Protein 3SKX (pdb70)

B-factor: mean 32.03, std 12.46, range [13.75, 84.19]

Secondary structure (DSSP, 8-state):
-HHHHGGG--EEEEEIIIIIEEEEEEEEEEEESSS-HHHHHHHHHHHHTT--SHHHHHHHHHHHHTTPPPPPPEEEEEETTTEEEEEETTEEEEEE-HHHHHHTT----TTHHHHHTTT-EEEEEEETTEEEEEEEEEEEEPTTHHHHHHHHHHTT-EEEEE-SS-HHHHHHHHHHHT-SEEE-S--GGGHHHHHHHHHTTS-EEEEE-TTTTHHHHHHSSEEEE-S--SSS---SSSEE-SS--THHHHHHHHHHHT---

CATH classification: 3.40.50.1000 (+1 more: 3.40.1110.10)

Foldseek 3Di:
DQLLCLLQFAAEAEAPAVQQFVNAKAWDDKWFDPADRLRVLQALLLLLVPPPDRVNVRSVVVCVVVVRDHDHWAPWDADPPFFIWTDDPNWIKTKTFVSNCVVVVHDDDPVCVVLVLLVWGKIFMDTNRHTGIIITMDRGGDPQNLVLLVLCVVVNHQYEYEYLADPSNQVNSCVVNVHNYYYYNQDLVRLLVVQVVCVVPTQYEYEEALVSNVNNQQSHNAYEHECPADPDDSPRGRHYHVHRRSSVSSVSNVVSNVDDD

Radius of gyration: 21.78 Å; Cα contacts (8 Å, |Δi|>4): 569; chains: 1; bounding box: 50×35×62 Å

InterPro domains:
  IPR001757 P-type ATPase [PR00120] (554-570)
  IPR001757 P-type ATPase [PR00120] (581-597)
  IPR001757 P-type ATPase [PR00120] (612-637)
  IPR001757 P-type ATPase [TIGR01494] (163-663)
  IPR008250 P-type ATPase, A domain superfamily [SSF81653] (190-287)
  IPR018303 P-type ATPase, phosphorylation site [PS00154] (389-395)
  IPR023214 HAD superfamily [G3DSA:3.40.50.1000] (378-631)
  IPR023298 P-type ATPase, transmembrane domain superfamily [SSF81665] (125-656)
  IPR023299 P-type ATPase, cytoplasmic domain N [G3DSA:3.40.1110.10] (398-515)
  IPR027256 P-type ATPase, subfamily IB [TIGR01525] (126-688)
  IPR036412 HAD-like superfamily [SSF56784] (386-686)
  IPR044492 P-type ATPase, haloacid dehalogenase domain [SFLDF00027] (369-633)
  IPR059000 P-type ATPase, A domain [PF00122] (188-287)

Structure (mmCIF, N/CA/C/O backbone):
data_3SKX
#
_entry.id   3SKX
#
_cell.length_a   36.052
_cell.length_b   62.682
_cell.length_c   106.059
_cell.angle_alpha   90.00
_cell.angle_beta   90.00
_cell.angle_gamma   90.00
#
_symmetry.space_group_name_H-M   'P 2 21 21'
#
loop_
_entity.id
_entity.type
_entity.pdbx_description
1 polymer 'Copper-exporting P-type ATPase B'
2 non-polymer 'ACETATE ION'
3 water water
#
loop_
_atom_site.group_PDB
_atom_site.id
_atom_site.type_symbol
_atom_site.label_atom_id
_atom_site.label_alt_id
_atom_site.label_comp_id
_atom_site.label_asym_id
_atom_site.label_entity_id
_atom_site.label_seq_id
_atom_site.pdbx_PDB_ins_code
_atom_site.Cartn_x
_atom_site.Cartn_y
_atom_site.Cartn_z
_atom_site.occupancy
_atom_site.B_iso_or_equiv
_atom_site.auth_seq_id
_atom_site.auth_comp_id
_atom_site.auth_asym_id
_atom_site.auth_atom_id
_atom_site.pdbx_PDB_model_num
ATOM 1 N N . GLN A 1 5 ? 21.783 3.777 54.645 1.00 63.10 375 GLN A N 1
ATOM 2 C CA . GLN A 1 5 ? 22.530 4.367 53.501 1.00 60.65 375 GLN A CA 1
ATOM 3 C C . GLN A 1 5 ? 23.778 5.103 53.979 1.00 55.90 375 GLN A C 1
ATOM 4 O O . GLN A 1 5 ? 24.304 5.954 53.262 1.00 54.01 375 GLN A O 1
ATOM 10 N N . ALA A 1 6 ? 24.253 4.770 55.180 1.00 54.39 376 ALA A N 1
ATOM 11 C CA . ALA A 1 6 ? 25.327 5.529 55.832 1.00 49.82 376 ALA A CA 1
ATOM 12 C C . ALA A 1 6 ? 26.661 5.370 55.119 1.00 48.03 376 ALA A C 1
ATOM 13 O O . ALA A 1 6 ? 27.359 6.348 54.881 1.00 44.79 376 ALA A O 1
ATOM 15 N N . PHE A 1 7 ? 27.016 4.131 54.790 1.00 50.03 377 PHE A N 1
ATOM 16 C CA . PHE A 1 7 ? 28.235 3.868 54.038 1.00 49.48 377 PHE A CA 1
ATOM 17 C C . PHE A 1 7 ? 28.201 4.621 52.708 1.00 48.77 377 PHE A C 1
ATOM 18 O O . PHE A 1 7 ? 29.181 5.264 52.330 1.00 47.16 377 PHE A O 1
ATOM 26 N N . GLU A 1 8 ? 27.065 4.552 52.016 1.00 50.22 378 GLU A N 1
ATOM 27 C CA . GLU A 1 8 ? 26.888 5.261 50.753 1.00 50.17 378 GLU A CA 1
ATOM 28 C C . GLU A 1 8 ? 27.095 6.771 50.846 1.00 46.23 378 GLU A C 1
ATOM 29 O O . GLU A 1 8 ? 27.749 7.350 49.986 1.00 45.95 378 GLU A O 1
ATOM 35 N N A ARG A 1 9 ? 26.543 7.419 51.865 0.50 44.34 379 ARG A N 1
ATOM 36 N N B ARG A 1 9 ? 26.529 7.375 51.892 0.50 44.45 379 ARG A N 1
ATOM 37 C CA A ARG A 1 9 ? 26.690 8.876 51.966 0.50 41.54 379 ARG A CA 1
ATOM 38 C CA B ARG A 1 9 ? 26.628 8.817 52.153 0.50 41.60 379 ARG A CA 1
ATOM 39 C C A ARG A 1 9 ? 27.979 9.336 52.672 0.50 38.31 379 ARG A C 1
ATOM 40 C C B ARG A 1 9 ? 28.037 9.288 52.500 0.50 38.50 379 ARG A C 1
ATOM 41 O O A ARG A 1 9 ? 28.180 10.542 52.849 0.50 36.76 379 ARG A O 1
ATOM 42 O O B ARG A 1 9 ? 28.385 10.442 52.244 0.50 37.43 379 ARG A O 1
ATOM 51 N N . ALA A 1 10 ? 28.842 8.399 53.078 1.00 37.46 380 ALA A N 1
ATOM 52 C CA . ALA A 1 10 ? 30.172 8.760 53.597 1.00 34.56 380 ALA A CA 1
ATOM 53 C C . ALA A 1 10 ? 31.063 9.482 52.583 1.00 33.27 380 ALA A C 1
ATOM 54 O O . ALA A 1 10 ? 31.861 10.343 52.961 1.00 30.23 380 ALA A O 1
ATOM 56 N N . LYS A 1 11 ? 30.906 9.158 51.297 1.00 34.51 381 LYS A N 1
ATOM 57 C CA . LYS A 1 11 ? 31.664 9.831 50.239 1.00 35.19 381 LYS A CA 1
ATOM 58 C C . LYS A 1 11 ? 31.475 11.356 50.221 1.00 34.05 381 LYS A C 1
ATOM 59 O O . LYS A 1 11 ? 32.384 12.085 49.815 1.00 34.34 381 LYS A O 1
ATOM 65 N N . ASP A 1 12 ? 30.308 11.831 50.668 1.00 33.80 382 ASP A N 1
ATOM 66 C CA . ASP A 1 12 ? 29.962 13.250 50.591 1.00 33.53 382 ASP A CA 1
ATOM 67 C C . ASP A 1 12 ? 30.374 14.008 51.839 1.00 31.69 382 ASP A C 1
ATOM 68 O O . ASP A 1 12 ? 30.151 15.211 51.937 1.00 32.10 382 ASP A O 1
ATOM 73 N N . LEU A 1 13 ? 30.964 13.311 52.800 1.00 29.89 383 LEU A N 1
ATOM 74 C CA . LEU A 1 13 ? 31.471 13.977 53.993 1.00 27.99 383 LEU A CA 1
ATOM 75 C C . LEU A 1 13 ? 32.527 15.031 53.650 1.00 27.82 383 LEU A C 1
ATOM 76 O O . LEU A 1 13 ? 33.344 14.845 52.740 1.00 29.17 383 LEU A O 1
ATOM 81 N N . GLN A 1 14 ? 32.497 16.134 54.393 1.00 26.85 384 GLN A N 1
ATOM 82 C CA . GLN A 1 14 ? 33.471 17.214 54.251 1.00 27.33 384 GLN A CA 1
ATOM 83 C C . GLN A 1 14 ? 34.241 17.514 55.538 1.00 25.61 384 GLN A C 1
ATOM 84 O O . GLN A 1 14 ? 35.283 18.146 55.494 1.00 26.51 384 GLN A O 1
ATOM 90 N N . ALA A 1 15 ? 33.704 17.093 56.678 1.00 24.50 385 ALA A N 1
ATOM 91 C CA . ALA A 1 15 ? 34.306 17.355 57.986 1.00 22.94 385 ALA A CA 1
ATOM 92 C C . ALA A 1 15 ? 34.069 16.161 58.876 1.00 21.67 385 ALA A C 1
ATOM 93 O O . ALA A 1 15 ? 33.025 15.540 58.792 1.00 22.67 385 ALA A O 1
ATOM 95 N N . VAL A 1 16 ? 35.038 15.859 59.732 1.00 19.81 386 VAL A N 1
ATOM 96 C CA . VAL A 1 16 ? 34.913 14.767 60.697 1.00 19.75 386 VAL A CA 1
ATOM 97 C C . VAL A 1 16 ? 35.269 15.339 62.045 1.00 18.66 386 VAL A C 1
ATOM 98 O O . VAL A 1 16 ? 36.346 15.930 62.191 1.00 18.79 386 VAL A O 1
ATOM 102 N N . ILE A 1 17 ? 34.377 15.165 63.028 1.00 17.90 387 ILE A N 1
ATOM 103 C CA . ILE A 1 17 ? 34.617 15.589 64.397 1.00 18.07 387 ILE A CA 1
ATOM 104 C C . ILE A 1 17 ? 34.819 14.348 65.242 1.00 17.81 387 ILE A C 1
ATOM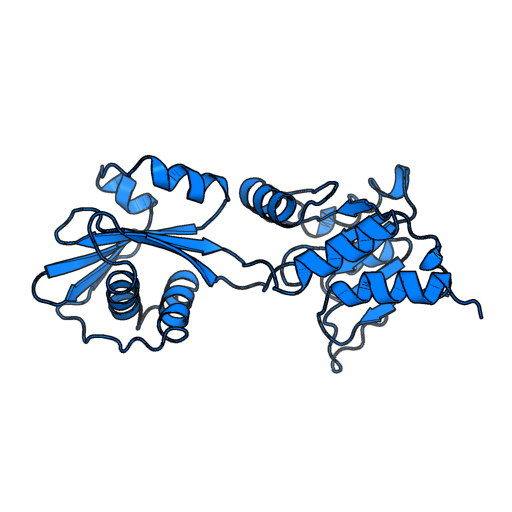 105 O O . ILE A 1 17 ? 33.962 13.470 65.249 1.00 18.50 387 ILE A O 1
ATOM 110 N N . PHE A 1 18 ? 35.970 14.259 65.908 1.00 16.79 388 PHE A N 1
ATOM 111 C CA . PHE A 1 18 ? 36.226 13.202 66.853 1.00 16.52 388 PHE A CA 1
ATOM 112 C C . PHE A 1 18 ? 35.977 13.651 68.269 1.00 16.33 388 PHE A C 1
ATOM 113 O O . PHE A 1 18 ? 36.430 14.713 68.694 1.00 17.44 388 PHE A O 1
ATOM 121 N N . ASP A 1 19 ? 35.298 12.837 69.050 1.00 17.60 389 ASP A N 1
ATOM 122 C CA A ASP A 1 19 ? 35.341 13.018 70.492 0.50 18.54 389 ASP A CA 1
ATOM 123 C CA B ASP A 1 19 ? 35.350 13.008 70.489 0.50 18.78 389 ASP A CA 1
ATOM 124 C C . ASP A 1 19 ? 36.758 12.603 70.900 1.00 18.86 389 ASP A C 1
ATOM 125 O O . ASP A 1 19 ? 37.288 11.605 70.422 1.00 21.92 389 ASP A O 1
ATOM 134 N N . LYS A 1 20 ? 37.401 13.389 71.736 1.00 17.60 390 LYS A N 1
ATOM 135 C CA . LYS A 1 20 ? 38.808 13.130 72.042 1.00 17.64 390 LYS A CA 1
ATOM 136 C C . LYS A 1 20 ? 39.057 11.854 72.840 1.00 18.09 390 LYS A C 1
ATOM 137 O O . LYS A 1 20 ? 39.765 10.961 72.381 1.00 18.25 390 LYS A O 1
ATOM 143 N N . THR A 1 21 ? 38.532 11.822 74.051 1.00 19.60 391 THR A N 1
ATOM 144 C CA . THR A 1 21 ? 38.999 10.874 75.057 1.00 21.10 391 THR A CA 1
ATOM 145 C C . THR A 1 21 ? 38.607 9.467 74.709 1.00 22.65 391 THR A C 1
ATOM 146 O O . THR A 1 21 ? 37.425 9.171 74.550 1.00 24.82 391 THR A O 1
ATOM 150 N N . GLY A 1 22 ? 39.613 8.605 74.562 1.00 23.29 392 GLY A N 1
ATOM 151 C CA . GLY A 1 22 ? 39.404 7.206 74.208 1.00 25.79 392 GLY A CA 1
ATOM 152 C C . GLY A 1 22 ? 39.379 6.930 72.726 1.00 25.75 392 GLY A C 1
ATOM 153 O O . GLY A 1 22 ? 39.618 5.799 72.307 1.00 28.75 392 GLY A O 1
ATOM 154 N N . THR A 1 23 ? 39.093 7.959 71.927 1.00 24.70 393 THR A N 1
ATOM 155 C CA . THR A 1 23 ? 39.029 7.836 70.496 1.00 24.81 393 THR A CA 1
ATOM 156 C C . THR A 1 23 ? 40.350 8.274 69.854 1.00 22.51 393 THR A C 1
ATOM 157 O O . THR A 1 23 ? 41.052 7.463 69.273 1.00 24.31 393 THR A O 1
ATOM 161 N N . LEU A 1 24 ? 40.729 9.539 70.026 1.00 19.46 394 LEU A N 1
ATOM 162 C CA . LEU A 1 24 ? 42.032 10.020 69.560 1.00 18.01 394 LEU A CA 1
ATOM 163 C C . LEU A 1 24 ? 43.099 9.786 70.610 1.00 18.03 394 LEU A C 1
ATOM 164 O O . LEU A 1 24 ? 44.274 9.726 70.295 1.00 18.99 394 LEU A O 1
ATOM 169 N N . THR A 1 25 ? 42.690 9.718 71.874 1.00 18.06 395 THR A N 1
ATOM 170 C CA . THR A 1 25 ? 43.631 9.430 72.958 1.00 18.94 395 THR A CA 1
ATOM 171 C C . THR A 1 25 ? 43.309 8.070 73.608 1.00 20.95 395 THR A C 1
ATOM 172 O O . THR A 1 25 ? 42.256 7.485 73.350 1.00 22.36 395 THR A O 1
ATOM 176 N N . GLU A 1 26 ? 44.219 7.589 74.456 1.00 22.06 396 GLU A N 1
ATOM 177 C CA . GLU A 1 26 ? 44.102 6.282 75.123 1.00 25.11 396 GLU A CA 1
ATOM 178 C C . GLU A 1 26 ? 42.945 6.200 76.138 1.00 25.42 396 GLU A C 1
ATOM 179 O O . GLU A 1 26 ? 42.427 5.106 76.412 1.00 28.53 396 GLU A O 1
ATOM 185 N N . GLY A 1 27 ? 42.547 7.349 76.684 1.00 23.94 397 GLY A N 1
ATOM 186 C CA . GLY A 1 27 ? 41.560 7.413 77.767 1.00 24.23 397 GLY A CA 1
ATOM 187 C C . GLY A 1 27 ? 42.088 6.986 79.132 1.00 24.99 397 GLY A C 1
ATOM 188 O O . GLY A 1 27 ? 41.331 6.505 79.983 1.00 28.20 397 GLY A O 1
ATOM 189 N N . ARG A 1 28 ? 43.391 7.138 79.342 1.00 23.04 398 ARG A N 1
ATOM 190 C CA . ARG A 1 28 ? 43.997 6.866 80.643 1.00 23.89 398 ARG A CA 1
ATOM 191 C C . ARG A 1 28 ? 45.279 7.665 80.685 1.00 21.54 398 ARG A C 1
ATOM 192 O O . ARG A 1 28 ? 45.831 8.028 79.623 1.00 19.86 398 ARG A O 1
ATOM 200 N N . PHE A 1 29 ? 45.751 7.920 81.892 1.00 22.43 399 PHE A N 1
ATOM 201 C CA . PHE A 1 29 ? 46.999 8.643 82.050 1.00 21.58 399 PHE A CA 1
ATOM 202 C C . PHE A 1 29 ? 48.192 7.775 81.668 1.00 20.50 399 PHE A C 1
ATOM 203 O O . PHE A 1 29 ? 48.243 6.569 81.959 1.00 22.27 399 PHE A O 1
ATOM 211 N N . GLY A 1 30 ? 49.168 8.428 81.052 1.00 18.59 400 GLY A N 1
ATOM 212 C CA . GLY A 1 30 ? 50.451 7.847 80.736 1.00 16.85 400 GLY A CA 1
ATOM 213 C C . GLY A 1 30 ? 51.559 8.882 80.849 1.00 16.05 400 GLY A C 1
ATOM 214 O O . GLY A 1 30 ? 51.345 10.066 80.623 1.00 16.83 400 GLY A O 1
ATOM 215 N N . VAL A 1 31 ? 52.765 8.431 81.192 1.00 15.20 401 VAL A N 1
ATOM 216 C CA . VAL A 1 31 ? 53.922 9.325 81.250 1.00 15.26 401 VAL A CA 1
ATOM 217 C C . VAL A 1 31 ? 54.324 9.791 79.859 1.00 14.72 401 VAL A C 1
ATOM 218 O O . VAL A 1 31 ? 54.447 8.980 78.937 1.00 16.88 401 VAL A O 1
ATOM 222 N N . THR A 1 32 ? 54.417 11.111 79.698 1.00 14.86 402 THR A N 1
ATOM 223 C CA . THR A 1 32 ? 54.901 11.721 78.468 1.00 15.11 402 THR A CA 1
ATOM 224 C C . THR A 1 32 ? 56.340 12.225 78.531 1.00 15.98 402 THR A C 1
ATOM 225 O O . THR A 1 32 ? 57.031 12.246 77.514 1.00 18.28 402 THR A O 1
ATOM 229 N N . ASP A 1 33 ? 56.771 12.683 79.699 1.00 15.98 403 ASP A N 1
ATOM 230 C CA . ASP A 1 33 ? 58.091 13.270 79.840 1.00 15.05 403 ASP A CA 1
ATOM 231 C C . ASP A 1 33 ? 58.660 12.954 81.211 1.00 14.80 403 ASP A C 1
ATOM 232 O O . ASP A 1 33 ? 57.936 12.959 82.193 1.00 15.12 403 ASP A O 1
ATOM 237 N N . ILE A 1 34 ? 59.982 12.768 81.250 1.00 15.63 404 ILE A N 1
ATOM 238 C CA . ILE A 1 34 ? 60.738 12.646 82.499 1.00 15.66 404 ILE A CA 1
ATOM 239 C C . ILE A 1 34 ? 61.878 13.632 82.363 1.00 16.29 404 ILE A C 1
ATOM 240 O O . ILE A 1 34 ? 62.630 13.585 81.383 1.00 17.63 404 ILE A O 1
ATOM 245 N N . VAL A 1 35 ? 61.986 14.557 83.310 1.00 16.06 405 VAL A N 1
ATOM 246 C CA . VAL A 1 35 ? 62.958 15.651 83.188 1.00 16.65 405 VAL A CA 1
ATOM 247 C C . VAL A 1 35 ? 63.759 15.688 84.468 1.00 16.98 405 VAL A C 1
ATOM 248 O O . VAL A 1 35 ? 63.229 15.933 85.541 1.00 17.58 405 VAL A O 1
ATOM 252 N N . GLY A 1 36 ? 65.039 15.380 84.363 1.00 19.18 406 GLY A N 1
ATOM 253 C CA . GLY A 1 36 ? 65.905 15.396 85.531 1.00 20.99 406 GLY A CA 1
ATOM 254 C C . GLY A 1 36 ? 66.624 16.714 85.621 1.00 23.30 406 GLY A C 1
ATOM 255 O O . GLY A 1 36 ? 67.036 17.293 84.600 1.00 24.56 406 GLY A O 1
ATOM 256 N N . PHE A 1 37 ? 66.791 17.195 86.845 1.00 25.51 407 PHE A N 1
ATOM 257 C CA . PHE A 1 37 ? 67.573 18.384 87.109 1.00 28.91 407 PHE A CA 1
ATOM 258 C C . PHE A 1 37 ? 68.805 17.937 87.865 1.00 31.66 407 PHE A C 1
ATOM 259 O O . PHE A 1 37 ? 68.750 17.657 89.062 1.00 33.01 407 PHE A O 1
ATOM 267 N N . ASN A 1 38 ? 69.915 17.854 87.141 1.00 34.58 408 ASN A N 1
ATOM 268 C CA . ASN A 1 38 ? 71.085 17.130 87.598 1.00 37.32 408 ASN A CA 1
ATOM 269 C C . ASN A 1 38 ? 70.670 15.896 88.380 1.00 36.32 408 ASN A C 1
ATOM 270 O O . ASN A 1 38 ? 70.875 15.783 89.584 1.00 38.25 408 ASN A O 1
ATOM 275 N N . HIS A 1 39 ? 70.027 14.992 87.651 1.00 34.58 409 HIS A N 1
ATOM 276 C CA . HIS A 1 39 ? 69.586 13.723 88.189 1.00 32.85 409 HIS A CA 1
ATOM 277 C C . HIS A 1 39 ? 69.158 12.885 86.990 1.00 31.10 409 HIS A C 1
ATOM 278 O O . HIS A 1 39 ? 68.457 13.386 86.144 1.00 29.26 409 HIS A O 1
ATOM 285 N N . SER A 1 40 ? 69.583 11.630 86.901 1.00 30.78 410 SER A N 1
ATOM 286 C CA . SER A 1 40 ? 69.275 10.833 85.708 1.00 29.53 410 SER A CA 1
ATOM 287 C C . SER A 1 40 ? 67.769 10.548 85.593 1.00 27.43 410 SER A C 1
ATOM 288 O O . SER A 1 40 ? 67.093 10.381 86.598 1.00 26.82 410 SER A O 1
ATOM 291 N N . GLU A 1 41 ? 67.264 10.496 84.372 1.00 26.05 411 GLU A N 1
ATOM 292 C CA . GLU A 1 41 ? 65.825 10.267 84.149 1.00 24.56 411 GLU A CA 1
ATOM 293 C C . GLU A 1 41 ? 65.414 8.859 84.533 1.00 23.73 411 GLU A C 1
ATOM 294 O O . GLU A 1 41 ? 64.352 8.643 85.142 1.00 22.37 411 GLU A O 1
ATOM 300 N N . ASP A 1 42 ? 66.246 7.885 84.185 1.00 24.10 412 ASP A N 1
ATOM 301 C CA . ASP A 1 42 ? 65.938 6.515 84.573 1.00 23.84 412 ASP A CA 1
ATOM 302 C C . ASP A 1 42 ? 65.908 6.367 86.098 1.00 23.37 412 ASP A C 1
ATOM 303 O O . ASP A 1 42 ? 65.033 5.698 86.626 1.00 23.03 412 ASP A O 1
ATOM 308 N N A GLU A 1 43 ? 66.851 6.997 86.798 0.50 23.84 413 GLU A N 1
ATOM 309 N N B GLU A 1 43 ? 66.854 7.001 86.790 0.50 24.22 413 GLU A N 1
ATOM 310 C CA A GLU A 1 43 ? 66.860 6.968 88.258 0.50 23.96 413 GLU A CA 1
ATOM 311 C CA B GLU A 1 43 ? 66.879 6.983 88.248 0.50 24.69 413 GLU A CA 1
ATOM 312 C C A GLU A 1 43 ? 65.624 7.654 88.824 0.50 22.65 413 GLU A C 1
ATOM 313 C C B GLU A 1 43 ? 65.635 7.655 88.820 0.50 23.06 413 GLU A C 1
ATOM 314 O O A GLU A 1 43 ? 64.988 7.140 89.743 0.50 21.78 413 GLU A O 1
ATOM 315 O O B GLU A 1 43 ? 65.003 7.132 89.737 0.50 22.22 413 GLU A O 1
ATOM 326 N N . LEU A 1 44 ? 65.289 8.812 88.263 1.00 21.98 414 LEU A N 1
ATOM 327 C CA . LEU A 1 44 ? 64.102 9.549 88.680 1.00 21.10 414 LEU A CA 1
ATOM 328 C C . LEU A 1 44 ? 62.856 8.669 88.582 1.00 19.65 414 LEU A C 1
ATOM 329 O O . LEU A 1 44 ? 62.071 8.593 89.520 1.00 19.61 414 LEU A O 1
ATOM 334 N N . LEU A 1 45 ? 62.674 7.998 87.443 1.00 18.86 415 LEU A N 1
ATOM 335 C CA . LEU A 1 45 ? 61.481 7.159 87.286 1.00 18.26 415 LEU A CA 1
ATOM 336 C C . LEU A 1 45 ? 61.469 6.011 88.280 1.00 18.78 415 LEU A C 1
ATOM 337 O O . LEU A 1 45 ? 60.442 5.704 88.876 1.00 19.96 415 LEU A O 1
ATOM 342 N N . GLN A 1 46 ? 62.607 5.355 88.421 1.00 19.88 416 GLN A N 1
ATOM 343 C CA . GLN A 1 46 ? 62.722 4.221 89.316 1.00 21.00 416 GLN A CA 1
ATOM 344 C C . GLN A 1 46 ? 62.401 4.593 90.771 1.00 21.53 416 GLN A C 1
ATOM 345 O O . GLN A 1 46 ? 61.700 3.865 91.482 1.00 21.78 416 GLN A O 1
ATOM 351 N N . ILE A 1 47 ? 62.901 5.741 91.201 1.00 21.38 417 ILE A N 1
ATOM 352 C CA . ILE A 1 47 ? 62.676 6.199 92.574 1.00 21.54 417 ILE A CA 1
ATOM 353 C C . ILE A 1 47 ? 61.213 6.578 92.728 1.00 20.62 417 ILE A C 1
ATOM 354 O O . ILE A 1 47 ? 60.559 6.195 93.688 1.00 21.00 417 ILE A O 1
ATOM 359 N N . ALA A 1 48 ? 60.689 7.342 91.774 1.00 19.20 418 ALA A N 1
ATOM 360 C CA . ALA A 1 48 ? 59.307 7.782 91.875 1.00 19.29 418 ALA A CA 1
ATOM 361 C C . ALA A 1 48 ? 58.364 6.604 91.897 1.00 19.58 418 ALA A C 1
ATOM 362 O O . ALA A 1 48 ? 57.425 6.588 92.684 1.00 20.82 418 ALA A O 1
ATOM 364 N N . ALA A 1 49 ? 58.595 5.623 91.023 1.00 19.30 419 ALA A N 1
ATOM 365 C CA . ALA A 1 49 ? 57.728 4.442 90.973 1.00 20.17 419 ALA A CA 1
ATOM 366 C C . ALA A 1 49 ? 57.851 3.628 92.266 1.00 21.96 419 ALA A C 1
ATOM 367 O O . ALA A 1 49 ? 56.857 3.101 92.765 1.00 22.64 419 ALA A O 1
ATOM 369 N N . SER A 1 50 ? 59.066 3.565 92.813 1.00 22.83 420 SER A N 1
ATOM 370 C CA . SER A 1 50 ? 59.290 2.888 94.101 1.00 24.14 420 SER A CA 1
ATOM 371 C C . SER A 1 50 ? 58.438 3.515 95.190 1.00 25.13 420 SER A C 1
ATOM 372 O O . SER A 1 50 ? 57.782 2.826 95.961 1.00 26.20 420 SER A O 1
ATOM 375 N N . LEU A 1 51 ? 58.451 4.839 95.259 1.00 23.79 421 LEU A N 1
ATOM 376 C CA . LEU A 1 51 ? 57.641 5.552 96.225 1.00 25.88 421 LEU A CA 1
ATOM 377 C C . LEU A 1 51 ? 56.139 5.472 95.986 1.00 26.57 421 LEU A C 1
ATOM 378 O O . LEU A 1 51 ? 55.372 5.486 96.948 1.00 28.27 421 LEU A O 1
ATOM 383 N N . GLU A 1 52 ? 55.728 5.406 94.715 1.00 25.03 422 GLU A N 1
ATOM 384 C CA . GLU A 1 52 ? 54.296 5.362 94.354 1.00 26.18 422 GLU A CA 1
ATOM 385 C C . GLU A 1 52 ? 53.705 3.958 94.215 1.00 27.41 422 GLU A C 1
ATOM 386 O O . GLU A 1 52 ? 52.526 3.814 93.883 1.00 27.40 422 GLU A O 1
ATOM 392 N N . ALA A 1 53 ? 54.513 2.947 94.496 1.00 28.91 423 ALA A N 1
ATOM 393 C CA . ALA A 1 53 ? 54.106 1.549 94.340 1.00 31.24 423 ALA A CA 1
ATOM 394 C C . ALA A 1 53 ? 52.790 1.186 95.047 1.00 33.87 423 ALA A C 1
ATOM 395 O O . ALA A 1 53 ? 52.013 0.402 94.512 1.00 35.62 423 ALA A O 1
ATOM 397 N N . ARG A 1 54 ? 52.526 1.762 96.217 1.00 35.26 424 ARG A N 1
ATOM 398 C CA . ARG A 1 54 ? 51.350 1.360 97.001 1.00 37.82 424 ARG A CA 1
ATOM 399 C C . ARG A 1 54 ? 50.147 2.297 96.841 1.00 37.91 424 ARG A C 1
ATOM 400 O O . ARG A 1 54 ? 49.103 2.086 97.467 1.00 40.09 424 ARG A O 1
ATOM 408 N N . SER A 1 55 ? 50.298 3.332 96.014 1.00 35.73 425 SER A N 1
ATOM 409 C CA . SER A 1 55 ? 49.223 4.294 95.824 1.00 35.81 425 SER A CA 1
ATOM 410 C C . SER A 1 55 ? 48.154 3.734 94.900 1.00 36.54 425 SER A C 1
ATOM 411 O O . SER A 1 55 ? 48.446 2.903 94.038 1.00 36.03 425 SER A O 1
ATOM 414 N N . GLU A 1 56 ? 46.932 4.224 95.092 1.00 37.94 426 GLU A N 1
ATOM 415 C CA A GLU A 1 56 ? 45.795 3.874 94.244 0.50 38.77 426 GLU A CA 1
ATOM 416 C CA B GLU A 1 56 ? 45.802 3.875 94.242 0.50 38.85 426 GLU A CA 1
ATOM 417 C C . GLU A 1 56 ? 45.429 5.030 93.303 1.00 37.33 426 GLU A C 1
ATOM 418 O O . GLU A 1 56 ? 44.516 4.909 92.481 1.00 37.88 426 GLU A O 1
ATOM 429 N N . HIS A 1 57 ? 46.132 6.156 93.423 1.00 34.68 427 HIS A N 1
ATOM 430 C CA . HIS A 1 57 ? 45.824 7.319 92.602 1.00 33.39 427 HIS A CA 1
ATOM 431 C C . HIS A 1 57 ? 46.204 6.992 91.162 1.00 30.28 427 HIS A C 1
ATOM 432 O O . HIS A 1 57 ? 47.256 6.385 90.933 1.00 28.13 427 HIS A O 1
ATOM 439 N N . PRO A 1 58 ? 45.348 7.363 90.189 1.00 29.95 428 PRO A N 1
ATOM 440 C CA . PRO A 1 58 ? 45.640 7.083 88.776 1.00 27.98 428 PRO A CA 1
ATOM 441 C C . PRO A 1 58 ? 46.964 7.642 88.268 1.00 25.27 428 PRO A C 1
ATOM 442 O O . PRO A 1 58 ? 47.583 7.041 87.394 1.00 23.46 428 PRO A O 1
ATOM 446 N N . ILE A 1 59 ? 47.389 8.798 88.773 1.00 24.76 429 ILE A N 1
ATOM 447 C CA . ILE A 1 59 ? 48.670 9.378 88.338 1.00 22.56 429 ILE A CA 1
ATOM 448 C C . ILE A 1 59 ? 49.815 8.530 88.896 1.00 21.55 429 ILE A C 1
ATOM 449 O O . ILE A 1 59 ? 50.732 8.155 88.178 1.00 20.81 429 ILE A O 1
ATOM 454 N N . ALA A 1 60 ? 49.754 8.177 90.172 1.00 22.82 430 ALA A N 1
ATOM 455 C CA . ALA A 1 60 ? 50.769 7.287 90.728 1.00 21.99 430 ALA A CA 1
ATOM 456 C C . ALA A 1 60 ? 50.838 5.952 89.962 1.00 22.14 430 ALA A C 1
ATOM 457 O O . ALA A 1 60 ? 51.933 5.459 89.660 1.00 22.14 430 ALA A O 1
ATOM 459 N N . ALA A 1 61 ? 49.675 5.387 89.635 1.00 22.90 431 ALA A N 1
ATOM 460 C CA . ALA A 1 61 ? 49.609 4.127 88.900 1.00 22.96 431 ALA A CA 1
ATOM 461 C C . ALA A 1 61 ? 50.254 4.235 87.539 1.00 21.40 431 ALA A C 1
ATOM 462 O O . ALA A 1 61 ? 50.890 3.291 87.074 1.00 22.02 431 ALA A O 1
ATOM 464 N N . ALA A 1 62 ? 50.112 5.391 86.890 1.00 20.34 432 ALA A N 1
ATOM 465 C CA . ALA A 1 62 ? 50.702 5.559 85.578 1.00 18.54 432 ALA A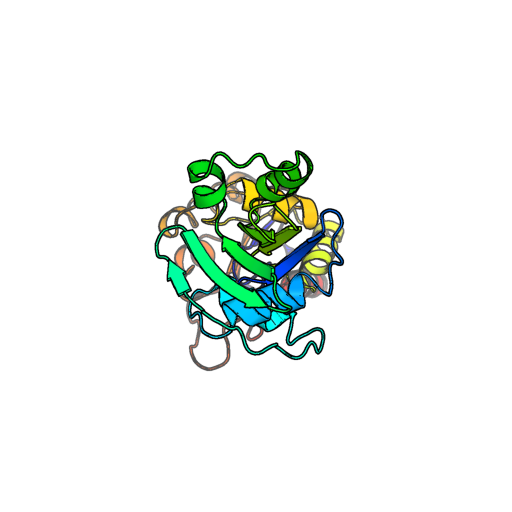 CA 1
ATOM 466 C C . ALA A 1 62 ? 52.230 5.639 85.674 1.00 17.42 432 ALA A C 1
ATOM 467 O O . ALA A 1 62 ? 52.934 5.231 84.761 1.00 17.46 432 ALA A O 1
ATOM 469 N N . ILE A 1 63 ? 52.728 6.234 86.752 1.00 17.34 433 ILE A N 1
ATOM 470 C CA . ILE A 1 63 ? 54.164 6.291 86.979 1.00 17.33 433 ILE A CA 1
ATOM 471 C C . ILE A 1 63 ? 54.723 4.884 87.172 1.00 18.73 433 ILE A C 1
ATOM 472 O O . ILE A 1 63 ? 55.707 4.518 86.549 1.00 18.44 433 ILE A O 1
ATOM 477 N N . VAL A 1 64 ? 54.064 4.111 88.013 1.00 19.84 434 VAL A N 1
ATOM 478 C CA . VAL A 1 64 ? 54.428 2.713 88.249 1.00 21.60 434 VAL A CA 1
ATOM 479 C C . VAL A 1 64 ? 54.400 1.940 86.931 1.00 21.63 434 VAL A C 1
ATOM 480 O O . VAL A 1 64 ? 55.315 1.171 86.640 1.00 22.67 434 VAL A O 1
ATOM 484 N N . GLU A 1 65 ? 53.369 2.176 86.109 1.00 21.56 435 GLU A N 1
ATOM 485 C CA . GLU A 1 65 ? 53.253 1.494 84.837 1.00 22.05 435 GLU A CA 1
ATOM 486 C C . GLU A 1 65 ? 54.423 1.814 83.894 1.00 20.53 435 GLU A C 1
ATOM 487 O O . GLU A 1 65 ? 54.877 0.952 83.158 1.00 20.44 435 GLU A O 1
ATOM 493 N N . GLU A 1 66 ? 54.914 3.048 83.912 1.00 18.16 436 GLU A N 1
ATOM 494 C CA . GLU A 1 66 ? 56.023 3.413 83.054 1.00 18.09 436 GLU A CA 1
ATOM 495 C C . GLU A 1 66 ? 57.303 2.713 83.506 1.00 17.94 436 GLU A C 1
ATOM 496 O O . GLU A 1 66 ? 58.109 2.297 82.690 1.00 18.84 436 GLU A O 1
ATOM 502 N N . ALA A 1 67 ? 57.494 2.578 84.813 1.00 18.49 437 ALA A N 1
ATOM 503 C CA . ALA A 1 67 ? 58.614 1.800 85.277 1.00 19.24 437 ALA A CA 1
ATOM 504 C C . ALA A 1 67 ? 58.499 0.353 84.841 1.00 20.30 437 ALA A C 1
ATOM 505 O O . ALA A 1 67 ? 59.512 -0.245 84.495 1.00 21.54 437 ALA A O 1
ATOM 507 N N . GLU A 1 68 ? 57.289 -0.214 84.830 1.00 20.36 438 GLU A N 1
ATOM 508 C CA A GLU A 1 68 ? 57.068 -1.593 84.337 0.50 21.73 438 GLU A CA 1
ATOM 509 C CA B GLU A 1 68 ? 57.124 -1.590 84.357 0.50 22.02 438 GLU A CA 1
ATOM 510 C C . GLU A 1 68 ? 57.433 -1.689 82.860 1.00 21.42 438 GLU A C 1
ATOM 511 O O . GLU A 1 68 ? 58.084 -2.657 82.403 1.00 23.15 438 GLU A O 1
ATOM 522 N N . LYS A 1 69 ? 57.007 -0.689 82.106 1.00 20.64 439 LYS A N 1
ATOM 523 C CA . LYS A 1 69 ? 57.263 -0.646 80.664 1.00 21.05 439 LYS A CA 1
ATOM 524 C C . LYS A 1 69 ? 58.759 -0.638 80.353 1.00 20.69 439 LYS A C 1
ATOM 525 O O . LYS A 1 69 ? 59.221 -1.265 79.391 1.00 21.91 439 LYS A O 1
ATOM 531 N N . ARG A 1 70 ? 59.520 0.053 81.193 1.00 19.69 440 ARG A N 1
ATOM 532 C CA . ARG A 1 70 ? 60.957 0.147 80.990 1.00 20.52 440 ARG A CA 1
ATOM 533 C C . ARG A 1 70 ? 61.738 -0.943 81.687 1.00 21.28 440 ARG A C 1
ATOM 534 O O . ARG A 1 70 ? 62.958 -1.003 81.559 1.00 22.86 440 ARG A O 1
ATOM 542 N N . GLY A 1 71 ? 61.054 -1.835 82.409 1.00 20.99 441 GLY A N 1
ATOM 543 C CA . GLY A 1 71 ? 61.724 -2.977 83.021 1.00 21.72 441 GLY A CA 1
ATOM 544 C C . GLY A 1 71 ? 62.586 -2.609 84.220 1.00 21.89 441 GLY A C 1
ATOM 545 O O . GLY A 1 71 ? 63.613 -3.243 84.423 1.00 23.51 441 GLY A O 1
ATOM 546 N N . PHE A 1 72 ? 62.175 -1.579 84.958 1.00 21.33 442 PHE A N 1
ATOM 547 C CA . PHE A 1 72 ? 62.864 -1.122 86.179 1.00 22.35 442 PHE A CA 1
ATOM 548 C C . PHE A 1 72 ? 62.278 -1.744 87.441 1.00 24.66 442 PHE A C 1
ATOM 549 O O . PHE A 1 72 ? 61.114 -1.497 87.771 1.00 25.59 442 PHE A O 1
ATOM 557 N N . GLY A 1 73 ? 63.114 -2.489 88.159 1.00 26.90 443 GLY A N 1
ATOM 558 C CA . GLY A 1 73 ? 62.750 -3.062 89.443 1.00 28.44 443 GLY A CA 1
ATOM 559 C C . GLY A 1 73 ? 62.546 -1.957 90.454 1.00 28.90 443 GLY A C 1
ATOM 560 O O . GLY A 1 73 ? 63.188 -0.903 90.374 1.00 28.24 443 GLY A O 1
ATOM 561 N N . LEU A 1 74 ? 61.631 -2.177 91.390 1.00 29.49 444 LEU A N 1
ATOM 562 C CA . LEU A 1 74 ? 61.392 -1.184 92.437 1.00 29.26 444 LEU A CA 1
ATOM 563 C C . LEU A 1 74 ? 62.283 -1.421 93.667 1.00 31.05 444 LEU A C 1
ATOM 564 O O . LEU A 1 74 ? 62.752 -2.543 93.924 1.00 32.75 444 LEU A O 1
ATOM 569 N N . THR A 1 75 ? 62.541 -0.343 94.409 1.00 30.36 445 THR A N 1
ATOM 570 C CA . THR A 1 75 ? 63.300 -0.424 95.662 1.00 32.87 445 THR A CA 1
ATOM 571 C C . THR A 1 75 ? 62.370 -0.383 96.862 1.00 34.00 445 THR A C 1
ATOM 572 O O . THR A 1 75 ? 61.394 0.356 96.871 1.00 33.48 445 THR A O 1
ATOM 576 N N . GLU A 1 76 ? 62.685 -1.190 97.878 1.00 37.02 446 GLU A N 1
ATOM 577 C CA . GLU A 1 76 ? 61.990 -1.121 99.151 1.00 38.86 446 GLU A CA 1
ATOM 578 C C . GLU A 1 76 ? 62.212 0.285 99.739 1.00 38.24 446 GLU A C 1
ATOM 579 O O . GLU A 1 76 ? 63.344 0.761 99.794 1.00 39.45 446 GLU A O 1
ATOM 585 N N . VAL A 1 77 ? 61.135 0.957 100.128 1.00 37.07 447 VAL A N 1
ATOM 586 C CA . VAL A 1 77 ? 61.207 2.321 100.656 1.00 36.49 447 VAL A CA 1
ATOM 587 C C . VAL A 1 77 ? 61.232 2.237 102.167 1.00 39.22 447 VAL A C 1
ATOM 588 O O . VAL A 1 77 ? 60.463 1.479 102.734 1.00 40.01 447 VAL A O 1
ATOM 592 N N . GLU A 1 78 ? 62.118 3.005 102.807 1.00 40.22 448 GLU A N 1
ATOM 593 C CA . GLU A 1 78 ? 62.186 3.069 104.263 1.00 43.29 448 GLU A CA 1
ATOM 594 C C . GLU A 1 78 ? 61.468 4.325 104.767 1.00 42.09 448 GLU A C 1
ATOM 595 O O . GLU A 1 78 ? 61.449 5.352 104.089 1.00 39.59 448 GLU A O 1
ATOM 601 N N . GLU A 1 79 ? 60.881 4.224 105.958 1.00 43.51 449 GLU A N 1
ATOM 602 C CA . GLU A 1 79 ? 60.103 5.308 106.557 1.00 43.53 449 GLU A CA 1
ATOM 603 C C . GLU A 1 79 ? 59.089 5.939 105.594 1.00 41.88 449 GLU A C 1
ATOM 604 O O . GLU A 1 79 ? 58.995 7.160 105.470 1.00 40.13 449 GLU A O 1
ATOM 610 N N . PHE A 1 80 ? 58.311 5.087 104.926 1.00 40.93 450 PHE A N 1
ATOM 611 C CA . PHE A 1 80 ? 57.305 5.579 103.998 1.00 39.23 450 PHE A CA 1
ATOM 612 C C . PHE A 1 80 ? 56.218 6.363 104.738 1.00 41.20 450 PHE A C 1
ATOM 613 O O . PHE A 1 80 ? 55.782 5.957 105.834 1.00 41.74 450 PHE A O 1
ATOM 621 N N . ARG A 1 81 ? 55.792 7.478 104.150 1.00 40.94 451 ARG A N 1
ATOM 622 C CA . ARG A 1 81 ? 54.627 8.229 104.619 1.00 43.85 451 ARG A CA 1
ATOM 623 C C . ARG A 1 81 ? 53.818 8.796 103.452 1.00 42.41 451 ARG A C 1
ATOM 624 O O . ARG A 1 81 ? 54.393 9.373 102.522 1.00 39.88 451 ARG A O 1
ATOM 632 N N . ALA A 1 82 ? 52.495 8.631 103.513 1.00 44.38 452 ALA A N 1
ATOM 633 C CA . ALA A 1 82 ? 51.576 9.299 102.586 1.00 44.06 452 ALA A CA 1
ATOM 634 C C . ALA A 1 82 ? 50.979 10.510 103.299 1.00 46.73 452 ALA A C 1
ATOM 635 O O . ALA A 1 82 ? 50.466 10.395 104.431 1.00 49.26 452 ALA A O 1
ATOM 637 N N . ILE A 1 83 ? 51.074 11.668 102.649 1.00 46.29 453 ILE A N 1
ATOM 638 C CA . ILE A 1 83 ? 50.620 12.928 103.219 1.00 49.21 453 ILE A CA 1
ATOM 639 C C . ILE A 1 83 ? 49.524 13.507 102.330 1.00 49.17 453 ILE A C 1
ATOM 640 O O . ILE A 1 83 ? 49.825 14.114 101.309 1.00 46.66 453 ILE A O 1
ATOM 645 N N . PRO A 1 84 ? 48.244 13.309 102.700 1.00 51.63 454 PRO A N 1
ATOM 646 C CA . PRO A 1 84 ? 47.160 13.936 101.940 1.00 52.25 454 PRO A CA 1
ATOM 647 C C . PRO A 1 84 ? 47.386 15.438 101.751 1.00 52.30 454 PRO A C 1
ATOM 648 O O . PRO A 1 84 ? 47.848 16.114 102.671 1.00 54.06 454 PRO A O 1
ATOM 652 N N . GLY A 1 85 ? 47.093 15.943 100.555 1.00 51.25 455 GLY A N 1
ATOM 653 C CA . GLY A 1 85 ? 47.314 17.356 100.234 1.00 51.24 455 GLY A CA 1
ATOM 654 C C . GLY A 1 85 ? 48.740 17.682 99.806 1.00 48.63 455 GLY A C 1
ATOM 655 O O . GLY A 1 85 ? 49.049 18.836 99.502 1.00 48.94 455 GLY A O 1
ATOM 656 N N . LYS A 1 86 ? 49.613 16.676 99.790 1.00 46.81 456 LYS A N 1
ATOM 657 C CA . LYS A 1 86 ? 51.007 16.866 99.373 1.00 44.24 456 LYS A CA 1
ATOM 658 C C . LYS A 1 86 ? 51.462 15.773 98.406 1.00 40.83 456 LYS A C 1
ATOM 659 O O . LYS A 1 86 ? 51.692 16.024 97.222 1.00 40.16 456 LYS A O 1
ATOM 660 N N . GLY A 1 87 ? 51.590 14.556 98.925 1.00 39.99 457 GLY A N 1
ATOM 661 C CA . GLY A 1 87 ? 52.045 13.422 98.140 1.00 36.72 457 GLY A CA 1
ATOM 662 C C . GLY A 1 87 ? 52.590 12.321 99.023 1.00 36.34 457 GLY A C 1
ATOM 663 O O . GLY A 1 87 ? 51.987 11.989 100.039 1.00 37.56 457 GLY A O 1
ATOM 664 N N . VAL A 1 88 ? 53.727 11.748 98.633 1.00 33.12 458 VAL A N 1
ATOM 665 C CA . VAL A 1 88 ? 54.341 10.660 99.389 1.00 33.58 458 VAL A CA 1
ATOM 666 C C . VAL A 1 88 ? 55.820 10.910 99.606 1.00 32.64 458 VAL A C 1
ATOM 667 O O . VAL A 1 88 ? 56.454 11.701 98.897 1.00 29.57 458 VAL A O 1
ATOM 671 N N . GLU A 1 89 ? 56.365 10.193 100.580 1.00 33.73 459 GLU A N 1
ATOM 672 C CA . GLU A 1 89 ? 57.720 10.426 101.036 1.00 34.39 459 GLU A CA 1
ATOM 673 C C . GLU A 1 89 ? 58.331 9.127 101.528 1.00 34.86 459 GLU A C 1
ATOM 674 O O . GLU A 1 89 ? 57.637 8.278 102.076 1.00 35.79 459 GLU A O 1
ATOM 680 N N . GLY A 1 90 ? 59.630 8.976 101.303 1.00 33.86 460 GLY A N 1
ATOM 681 C CA . GLY A 1 90 ? 60.332 7.778 101.712 1.00 35.88 460 GLY A CA 1
ATOM 682 C C . GLY A 1 90 ? 61.823 7.982 101.673 1.00 36.26 460 GLY A C 1
ATOM 683 O O . GLY A 1 90 ? 62.310 8.905 101.023 1.00 35.32 460 GLY A O 1
ATOM 684 N N . ILE A 1 91 ? 62.546 7.124 102.384 1.00 37.83 461 ILE A N 1
ATOM 685 C CA . ILE A 1 91 ? 63.994 7.066 102.282 1.00 38.56 461 ILE A CA 1
ATOM 686 C C . ILE A 1 91 ? 64.377 5.992 101.278 1.00 39.09 461 ILE A C 1
ATOM 687 O O . ILE A 1 91 ? 63.958 4.841 101.405 1.00 39.52 461 ILE A O 1
ATOM 692 N N . VAL A 1 92 ? 65.136 6.394 100.257 1.00 39.75 462 VAL A N 1
ATOM 693 C CA . VAL A 1 92 ? 65.765 5.473 99.307 1.00 40.61 462 VAL A CA 1
ATOM 694 C C . VAL A 1 92 ? 67.239 5.885 99.173 1.00 42.07 462 VAL A C 1
ATOM 695 O O . VAL A 1 92 ? 67.538 7.068 98.982 1.00 41.89 462 VAL A O 1
ATOM 699 N N . ASN A 1 93 ? 68.158 4.930 99.319 1.00 44.58 463 ASN A N 1
ATOM 700 C CA . ASN A 1 93 ? 69.602 5.210 99.205 1.00 46.17 463 ASN A CA 1
ATOM 701 C C . ASN A 1 93 ? 70.128 6.232 100.234 1.00 46.86 463 ASN A C 1
ATOM 702 O O . ASN A 1 93 ? 71.079 6.971 99.969 1.00 48.46 463 ASN A O 1
ATOM 707 N N . GLY A 1 94 ? 69.526 6.266 101.421 1.00 46.57 464 GLY A N 1
ATOM 708 C CA . GLY A 1 94 ? 69.958 7.191 102.467 1.00 46.80 464 GLY A CA 1
ATOM 709 C C . GLY A 1 94 ? 69.654 8.655 102.188 1.00 44.30 464 GLY A C 1
ATOM 710 O O . GLY A 1 94 ? 70.220 9.542 102.837 1.00 45.62 464 GLY A O 1
ATOM 711 N N . ARG A 1 95 ? 68.766 8.903 101.224 1.00 40.43 465 ARG A N 1
ATOM 712 C CA . ARG A 1 95 ? 68.277 10.240 100.925 1.00 37.92 465 ARG A CA 1
ATOM 713 C C . ARG A 1 95 ? 66.765 10.257 101.103 1.00 35.45 465 ARG A C 1
ATOM 714 O O . ARG A 1 95 ? 66.087 9.273 100.816 1.00 34.43 465 ARG A O 1
ATOM 719 N N . ARG A 1 96 ? 66.244 11.377 101.585 1.00 33.85 466 ARG A N 1
ATOM 720 C CA . ARG A 1 96 ? 64.810 11.551 101.738 1.00 32.80 466 ARG A CA 1
ATOM 721 C C . ARG A 1 96 ? 64.218 12.022 100.415 1.00 29.89 466 ARG A C 1
ATOM 722 O O . ARG A 1 96 ? 64.517 13.143 99.970 1.00 28.99 466 ARG A O 1
ATOM 730 N N . TYR A 1 97 ? 63.391 11.178 99.802 1.00 28.40 467 TYR A N 1
ATOM 731 C CA . TYR A 1 97 ? 62.678 11.541 98.569 1.00 25.82 467 TYR A CA 1
ATOM 732 C C . TYR A 1 97 ? 61.207 11.764 98.803 1.00 25.61 467 TYR A C 1
ATOM 733 O O . TYR A 1 97 ? 60.606 11.182 99.707 1.00 26.34 467 TYR A O 1
ATOM 742 N N . MET A 1 98 ? 60.626 12.593 97.948 1.00 24.96 468 MET A N 1
ATOM 743 C CA . MET A 1 98 ? 59.198 12.802 97.930 1.00 25.52 468 MET A CA 1
ATOM 744 C C . MET A 1 98 ? 58.757 12.862 96.501 1.00 23.92 468 MET A C 1
ATOM 745 O O . MET A 1 98 ? 59.510 13.277 95.629 1.00 23.15 468 MET A O 1
ATOM 750 N N . VAL A 1 99 ? 57.524 12.427 96.281 1.00 24.73 469 VAL A N 1
ATOM 751 C CA . VAL A 1 99 ? 56.815 12.678 95.050 1.00 23.21 469 VAL A CA 1
ATOM 752 C C . VAL A 1 99 ? 55.578 13.506 95.418 1.00 24.81 469 VAL A C 1
ATOM 753 O O . VAL A 1 99 ? 54.699 13.049 96.167 1.00 25.76 469 VAL A O 1
ATOM 757 N N . VAL A 1 100 ? 55.531 14.726 94.905 1.00 24.46 470 VAL A N 1
ATOM 758 C CA . VAL A 1 100 ? 54.548 15.710 95.343 1.00 26.97 470 VAL A CA 1
ATOM 759 C C . VAL A 1 100 ? 53.886 16.432 94.184 1.00 26.86 470 VAL A C 1
ATOM 760 O O . VAL A 1 100 ? 54.367 16.395 93.056 1.00 25.89 470 VAL A O 1
ATOM 764 N N . SER A 1 101 ? 52.760 17.078 94.493 1.00 28.73 471 SER A N 1
ATOM 765 C CA . SER A 1 101 ? 51.969 17.821 93.527 1.00 30.15 471 SER A CA 1
ATOM 766 C C . SER A 1 101 ? 52.497 19.236 93.393 1.00 30.79 471 SER A C 1
ATOM 767 O O . SER A 1 101 ? 53.219 19.709 94.272 1.00 31.68 471 SER A O 1
ATOM 770 N N . PRO A 1 102 ? 52.159 19.926 92.284 1.00 31.98 472 PRO A N 1
ATOM 771 C CA . PRO A 1 102 ? 52.593 21.315 92.151 1.00 33.06 472 PRO A CA 1
ATOM 772 C C . PRO A 1 102 ? 52.000 22.208 93.245 1.00 36.23 472 PRO A C 1
ATOM 773 O O . PRO A 1 102 ? 52.627 23.194 93.638 1.00 37.01 472 PRO A O 1
ATOM 777 N N . GLY A 1 103 ? 50.803 21.857 93.713 1.00 38.52 473 GLY A N 1
ATOM 778 C CA . GLY A 1 103 ? 50.153 22.561 94.822 1.00 41.86 473 GLY A CA 1
ATOM 779 C C . GLY A 1 103 ? 51.029 22.593 96.059 1.00 43.30 473 GLY A C 1
ATOM 780 O O . GLY A 1 103 ? 51.137 23.624 96.720 1.00 45.30 473 GLY A O 1
ATOM 781 N N . TYR A 1 104 ? 51.660 21.459 96.356 1.00 43.22 474 TYR A N 1
ATOM 782 C CA . TYR A 1 104 ? 52.577 21.326 97.492 1.00 44.80 474 TYR A CA 1
ATOM 783 C C . TYR A 1 104 ? 53.887 22.088 97.288 1.00 44.47 474 TYR A C 1
ATOM 784 O O . TYR A 1 104 ? 54.385 22.733 98.209 1.00 46.05 474 TYR A O 1
ATOM 793 N N . ILE A 1 105 ? 54.462 21.989 96.090 1.00 43.25 475 ILE A N 1
ATOM 794 C CA . ILE A 1 105 ? 55.641 22.782 95.735 1.00 43.74 475 ILE A CA 1
ATOM 795 C C . ILE A 1 105 ? 55.394 24.274 95.987 1.00 46.59 475 ILE A C 1
ATOM 796 O O . ILE A 1 105 ? 56.270 24.985 96.483 1.00 47.28 475 ILE A O 1
ATOM 801 N N . ARG A 1 106 ? 54.198 24.739 95.643 1.00 48.50 476 ARG A N 1
ATOM 802 C CA . ARG A 1 106 ? 53.813 26.118 95.907 1.00 51.46 476 ARG A CA 1
ATOM 803 C C . ARG A 1 106 ? 53.662 26.377 97.417 1.00 54.06 476 ARG A C 1
ATOM 804 O O . ARG A 1 106 ? 54.146 27.395 97.917 1.00 55.73 476 ARG A O 1
ATOM 812 N N . GLU A 1 107 ? 53.023 25.451 98.138 1.00 55.05 477 GLU A N 1
ATOM 813 C CA . GLU A 1 107 ? 52.839 25.572 99.603 1.00 57.95 477 GLU A CA 1
ATOM 814 C C . GLU A 1 107 ? 54.148 25.526 100.402 1.00 58.34 477 GLU A C 1
ATOM 815 O O . GLU A 1 107 ? 54.212 26.046 101.521 1.00 60.76 477 GLU A O 1
ATOM 821 N N . LEU A 1 108 ? 55.171 24.882 99.846 1.00 56.58 478 LEU A N 1
ATOM 822 C CA . LEU A 1 108 ? 56.506 24.865 100.449 1.00 57.07 478 LEU A CA 1
ATOM 823 C C . LEU A 1 108 ? 57.342 26.072 100.005 1.00 57.60 478 LEU A C 1
ATOM 824 O O . LEU A 1 108 ? 58.470 26.254 100.465 1.00 58.25 478 LEU A O 1
ATOM 826 N N . GLY A 1 109 ? 56.785 26.896 99.117 1.00 57.93 479 GLY A N 1
ATOM 827 C CA . GLY A 1 109 ? 57.487 28.057 98.574 1.00 58.40 479 GLY A CA 1
ATOM 828 C C . GLY A 1 109 ? 58.659 27.688 97.681 1.00 56.66 479 GLY A C 1
ATOM 829 O O . GLY A 1 109 ? 59.584 28.485 97.505 1.00 57.25 479 GLY A O 1
ATOM 830 N N . ILE A 1 110 ? 58.614 26.488 97.102 1.00 54.67 480 ILE A N 1
ATOM 831 C CA . ILE A 1 110 ? 59.729 25.967 96.318 1.00 53.01 480 ILE A CA 1
ATOM 832 C C . ILE A 1 110 ? 59.649 26.500 94.895 1.00 52.07 480 ILE A C 1
ATOM 833 O O . ILE A 1 110 ? 58.603 26.418 94.246 1.00 51.62 480 ILE A O 1
ATOM 838 N N A LYS A 1 111 ? 60.759 27.056 94.420 0.50 52.08 481 LYS A N 1
ATOM 839 N N B LYS A 1 111 ? 60.756 27.066 94.423 0.50 52.14 481 LYS A N 1
ATOM 840 C CA A LYS A 1 111 ? 60.847 27.576 93.066 0.50 51.24 481 LYS A CA 1
ATOM 841 C CA B LYS A 1 111 ? 60.845 27.572 93.063 0.50 51.31 481 LYS A CA 1
ATOM 842 C C A LYS A 1 111 ? 60.961 26.408 92.096 0.50 48.80 481 LYS A C 1
ATOM 843 C C B LYS A 1 111 ? 60.950 26.400 92.099 0.50 48.83 481 LYS A C 1
ATOM 844 O O A LYS A 1 111 ? 61.505 25.357 92.442 0.50 48.23 481 LYS A O 1
ATOM 845 O O B LYS A 1 111 ? 61.478 25.342 92.450 0.50 48.25 481 LYS A O 1
ATOM 856 N N . THR A 1 112 ? 60.430 26.586 90.892 1.00 47.58 482 THR A N 1
ATOM 857 C CA . THR A 1 112 ? 60.474 25.546 89.875 1.00 45.05 482 THR A CA 1
ATOM 858 C C . THR A 1 112 ? 61.161 26.085 88.625 1.00 43.71 482 THR A C 1
ATOM 859 O O . THR A 1 112 ? 61.076 27.277 88.311 1.00 45.01 482 THR A O 1
ATOM 863 N N . ASP A 1 113 ? 61.881 25.201 87.942 1.00 41.00 483 ASP A N 1
ATOM 864 C CA . ASP A 1 113 ? 62.598 25.568 86.741 1.00 39.44 483 ASP A CA 1
ATOM 865 C C . ASP A 1 113 ? 61.586 26.103 85.733 1.00 38.21 483 ASP A C 1
ATOM 866 O O . ASP A 1 113 ? 60.473 25.595 85.612 1.00 36.68 483 ASP A O 1
ATOM 871 N N . GLU A 1 114 ? 61.990 27.140 85.012 1.00 33.88 484 GLU A N 1
ATOM 872 C CA . GLU A 1 114 ? 61.124 27.797 84.055 1.00 33.22 484 GLU A CA 1
ATOM 873 C C . GLU A 1 114 ? 60.707 26.804 82.947 1.00 30.60 484 GLU A C 1
ATOM 874 O O . GLU A 1 114 ? 59.613 26.906 82.379 1.00 28.52 484 GLU A O 1
ATOM 880 N N . SER A 1 115 ? 61.565 25.812 82.685 1.00 28.22 485 SER A N 1
ATOM 881 C CA . SER A 1 115 ? 61.268 24.787 81.680 1.00 27.14 485 SER A CA 1
ATOM 882 C C . SER A 1 115 ? 59.986 24.034 81.944 1.00 25.65 485 SER A C 1
ATOM 883 O O . SER A 1 115 ? 59.338 23.595 81.005 1.00 24.90 485 SER A O 1
ATOM 886 N N . VAL A 1 116 ? 59.609 23.903 83.211 1.00 24.29 486 VAL A N 1
ATOM 887 C CA . VAL A 1 116 ? 58.426 23.125 83.586 1.00 23.72 486 VAL A CA 1
ATOM 888 C C . VAL A 1 116 ? 57.158 23.796 83.032 1.00 24.00 486 VAL A C 1
ATOM 889 O O . VAL A 1 116 ? 56.160 23.127 82.749 1.00 23.20 486 VAL A O 1
ATOM 893 N N . GLU A 1 117 ? 57.201 25.117 82.848 1.00 24.32 487 GLU A N 1
ATOM 894 C CA . GLU A 1 117 ? 56.029 25.822 82.319 1.00 24.75 487 GLU A CA 1
ATOM 895 C C . GLU A 1 117 ? 55.576 25.287 80.971 1.00 23.16 487 GLU A C 1
ATOM 896 O O . GLU A 1 117 ? 54.373 25.267 80.684 1.00 23.85 487 GLU A O 1
ATOM 902 N N . LYS A 1 118 ? 56.514 24.841 80.137 1.00 21.26 488 LYS A N 1
ATOM 903 C CA . LYS A 1 118 ? 56.161 24.310 78.836 1.00 21.20 488 LYS A CA 1
ATOM 904 C C . LYS A 1 118 ? 55.258 23.099 78.985 1.00 19.41 488 LYS A C 1
ATOM 905 O O . LYS A 1 118 ? 54.370 22.887 78.157 1.00 19.76 488 LYS A O 1
ATOM 911 N N . LEU A 1 119 ? 55.494 22.301 80.019 1.00 17.57 489 LEU A N 1
ATOM 912 C CA . LEU A 1 119 ? 54.707 21.086 80.238 1.00 17.28 489 LEU A CA 1
ATOM 913 C C . LEU A 1 119 ? 53.313 21.482 80.709 1.00 18.19 489 LEU A C 1
ATOM 914 O O . LEU A 1 119 ? 52.306 20.937 80.255 1.00 17.80 489 LEU A O 1
ATOM 919 N N . LYS A 1 120 ? 53.254 22.426 81.641 1.00 18.83 490 LYS A N 1
ATOM 920 C CA . LYS A 1 120 ? 51.956 22.927 82.130 1.00 21.55 490 LYS A CA 1
ATOM 921 C C . LYS A 1 120 ? 51.132 23.527 80.990 1.00 21.20 490 LYS A C 1
ATOM 922 O O . LYS A 1 120 ? 49.902 23.325 80.930 1.00 21.64 490 LYS A O 1
ATOM 928 N N . GLN A 1 121 ? 51.800 24.177 80.040 1.00 20.40 491 GLN A N 1
ATOM 929 C CA . GLN A 1 121 ? 51.137 24.818 78.908 1.00 21.49 491 GLN A CA 1
ATOM 930 C C . GLN A 1 121 ? 50.567 23.840 77.905 1.00 20.23 491 GLN A C 1
ATOM 931 O O . GLN A 1 121 ? 49.766 24.221 77.072 1.00 20.92 491 GLN A O 1
ATOM 937 N N . GLN A 1 122 ? 50.992 22.588 77.992 1.00 18.58 492 GLN A N 1
ATOM 938 C CA . GLN A 1 122 ? 50.436 21.506 77.208 1.00 18.18 492 GLN A CA 1
ATOM 939 C C . GLN A 1 122 ? 49.285 20.818 77.944 1.00 18.64 492 GLN A C 1
ATOM 940 O O . GLN A 1 122 ? 48.709 19.855 77.439 1.00 19.74 492 GLN A O 1
ATOM 946 N N . GLY A 1 123 ? 48.957 21.314 79.139 1.00 19.39 493 GLY A N 1
ATOM 947 C CA . GLY A 1 123 ? 47.897 20.728 79.951 1.00 19.90 493 GLY A CA 1
ATOM 948 C C . GLY A 1 123 ? 48.286 19.407 80.597 1.00 19.10 493 GLY A C 1
ATOM 949 O O . GLY A 1 123 ? 47.419 18.647 81.050 1.00 19.77 493 GLY A O 1
ATOM 950 N N . LYS A 1 124 ? 49.579 19.127 80.622 1.00 17.83 494 LYS A N 1
ATOM 951 C CA . LYS A 1 124 ? 50.083 17.896 81.235 1.00 17.42 494 LYS A CA 1
ATOM 952 C C . LYS A 1 124 ? 49.985 18.019 82.731 1.00 17.56 494 LYS A C 1
ATOM 953 O O . LYS A 1 124 ? 50.060 19.110 83.296 1.00 19.12 494 LYS A O 1
ATOM 959 N N . THR A 1 125 ? 49.813 16.874 83.382 1.00 16.82 495 THR A N 1
ATOM 960 C CA . THR A 1 125 ? 49.843 16.803 84.823 1.00 18.06 495 THR A CA 1
ATOM 961 C C . THR A 1 125 ? 51.293 16.576 85.203 1.00 17.52 495 THR A C 1
ATOM 962 O O . THR A 1 125 ? 51.920 15.671 84.694 1.00 18.50 495 THR A O 1
ATOM 966 N N . VAL A 1 126 ? 51.813 17.405 86.095 1.00 18.27 496 VAL A N 1
ATOM 967 C CA . VAL A 1 126 ? 53.211 17.410 86.462 1.00 18.39 496 VAL A CA 1
ATOM 968 C C . VAL A 1 126 ? 53.307 16.955 87.918 1.00 18.97 496 VAL A C 1
ATOM 969 O O . VAL A 1 126 ? 52.549 17.423 88.771 1.00 20.46 496 VAL A O 1
ATOM 973 N N . VAL A 1 127 ? 54.236 16.041 88.157 1.00 18.17 497 VAL A N 1
ATOM 974 C CA . VAL A 1 127 ? 54.588 15.551 89.469 1.00 19.77 497 VAL A CA 1
ATOM 975 C C . VAL A 1 127 ? 56.047 15.934 89.715 1.00 18.59 497 VAL A C 1
ATOM 976 O O . VAL A 1 127 ? 56.892 15.758 88.824 1.00 18.25 497 VAL A O 1
ATOM 980 N N . PHE A 1 128 ? 56.353 16.414 90.923 1.00 19.03 498 PHE A N 1
ATOM 981 C CA . PHE A 1 128 ? 57.688 16.836 91.296 1.00 19.66 498 PHE A CA 1
ATOM 982 C C . PHE A 1 128 ? 58.329 15.773 92.176 1.00 19.65 498 PHE A C 1
ATOM 983 O O . PHE A 1 128 ? 57.685 15.277 93.093 1.00 20.90 498 PHE A O 1
ATOM 991 N N . ILE A 1 129 ? 59.591 15.459 91.898 1.00 18.42 499 ILE A N 1
ATOM 992 C CA . ILE A 1 129 ? 60.402 14.594 92.743 1.00 20.33 499 ILE A CA 1
ATOM 993 C C . ILE A 1 129 ? 61.383 15.471 93.497 1.00 19.91 499 ILE A C 1
ATOM 994 O O . ILE A 1 129 ? 62.143 16.228 92.903 1.00 19.77 499 ILE A O 1
ATOM 999 N N . LEU A 1 130 ? 61.342 15.383 94.824 1.00 21.16 500 LEU A N 1
ATOM 1000 C CA . LEU A 1 130 ? 62.265 16.092 95.683 1.00 22.05 500 LEU A CA 1
ATOM 1001 C C . LEU A 1 130 ? 63.283 15.120 96.255 1.00 22.09 500 LEU A C 1
ATOM 1002 O O . LEU A 1 130 ? 62.929 14.005 96.592 1.00 23.18 500 LEU A O 1
ATOM 1007 N N . LYS A 1 131 ? 64.529 15.576 96.360 1.00 22.15 501 LYS A N 1
ATOM 1008 C CA . LYS A 1 131 ? 65.622 14.835 96.991 1.00 23.85 501 LYS A CA 1
ATOM 1009 C C . LYS A 1 131 ? 66.201 15.753 98.053 1.00 24.16 501 LYS A C 1
ATOM 1010 O O . LYS A 1 131 ? 66.732 16.818 97.736 1.00 23.48 501 LYS A O 1
ATOM 1016 N N . ASN A 1 132 ? 66.107 15.332 99.313 1.00 24.65 502 ASN A N 1
ATOM 1017 C CA . ASN A 1 132 ? 66.521 16.164 100.432 1.00 26.37 502 ASN A CA 1
ATOM 1018 C C . ASN A 1 132 ? 65.991 17.589 100.337 1.00 26.64 502 ASN A C 1
ATOM 1019 O O . ASN A 1 132 ? 66.701 18.551 100.613 1.00 26.29 502 ASN A O 1
ATOM 1024 N N . GLY A 1 133 ? 64.732 17.706 99.922 1.00 26.95 503 GLY A N 1
ATOM 1025 C CA . GLY A 1 133 ? 64.026 18.969 99.931 1.00 28.00 503 GLY A CA 1
ATOM 1026 C C . GLY A 1 133 ? 64.230 19.829 98.695 1.00 28.01 503 GLY A C 1
ATOM 1027 O O . GLY A 1 133 ? 63.668 20.909 98.618 1.00 30.56 503 GLY A O 1
ATOM 1028 N N . GLU A 1 134 ? 65.026 19.362 97.737 1.00 27.21 504 GLU A N 1
ATOM 1029 C CA . GLU A 1 134 ? 65.314 20.139 96.524 1.00 26.58 504 GLU A CA 1
ATOM 1030 C C . GLU A 1 134 ? 64.677 19.410 95.359 1.00 25.44 504 GLU A C 1
ATOM 1031 O O . GLU A 1 134 ? 64.619 18.197 95.361 1.00 23.35 504 GLU A O 1
ATOM 1037 N N . VAL A 1 135 ? 64.192 20.149 94.367 1.00 24.54 505 VAL A N 1
ATOM 1038 C CA . VAL A 1 135 ? 63.598 19.509 93.193 1.00 23.92 505 VAL A CA 1
ATOM 1039 C C . VAL A 1 135 ? 64.681 18.806 92.390 1.00 23.30 505 VAL A C 1
ATOM 1040 O O . VAL A 1 135 ? 65.633 19.417 91.926 1.00 25.31 505 VAL A O 1
ATOM 1044 N N . SER A 1 136 ? 64.505 17.505 92.239 1.00 22.30 506 SER A N 1
ATOM 1045 C CA A SER A 1 136 ? 65.407 16.611 91.544 0.50 22.15 506 SER A CA 1
ATOM 1046 C CA B SER A 1 136 ? 65.459 16.696 91.504 0.50 22.04 506 SER A CA 1
ATOM 1047 C C . SER A 1 136 ? 64.951 16.420 90.096 1.00 20.82 506 SER A C 1
ATOM 1048 O O . SER A 1 136 ? 65.731 16.113 89.218 1.00 20.54 506 SER A O 1
ATOM 1053 N N . GLY A 1 137 ? 63.656 16.569 89.874 1.00 19.00 507 GLY A N 1
ATOM 1054 C CA . GLY A 1 137 ? 63.095 16.322 88.546 1.00 18.50 507 GLY A CA 1
ATOM 1055 C C . GLY A 1 137 ? 61.592 16.398 88.541 1.00 17.43 507 GLY A C 1
ATOM 1056 O O . GLY A 1 137 ? 60.980 16.570 89.585 1.00 18.33 507 GLY A O 1
ATOM 1057 N N . VAL A 1 138 ? 61.023 16.309 87.344 1.00 15.80 508 VAL A N 1
ATOM 1058 C CA . VAL A 1 138 ? 59.578 16.217 87.180 1.00 16.02 508 VAL A CA 1
ATOM 1059 C C . VAL A 1 138 ? 59.251 15.090 86.245 1.00 14.95 508 VAL A C 1
ATOM 1060 O O . VAL A 1 138 ? 60.012 14.733 85.346 1.00 14.81 508 VAL A O 1
ATOM 1064 N N . ILE A 1 139 ? 58.087 14.501 86.474 1.00 14.91 509 ILE A N 1
ATOM 1065 C CA . ILE A 1 139 ? 57.476 13.577 85.540 1.00 14.77 509 ILE A CA 1
ATOM 1066 C C . ILE A 1 139 ? 56.169 14.193 85.068 1.00 14.03 509 ILE A C 1
ATOM 1067 O O . ILE A 1 139 ? 55.356 14.656 85.888 1.00 15.65 509 ILE A O 1
ATOM 1072 N N . ALA A 1 140 ? 55.979 14.285 83.756 1.00 13.75 510 ALA A N 1
ATOM 1073 C CA . ALA A 1 140 ? 54.735 14.797 83.179 1.00 14.11 510 ALA A CA 1
ATOM 1074 C C . ALA A 1 140 ? 53.911 13.672 82.585 1.00 13.97 510 ALA A C 1
ATOM 1075 O O . ALA A 1 140 ? 54.469 12.730 81.992 1.00 14.62 510 ALA A O 1
ATOM 1077 N N . LEU A 1 141 ? 52.595 13.782 82.759 1.00 14.47 511 LEU A N 1
ATOM 1078 C CA . LEU A 1 141 ? 51.636 12.790 82.265 1.00 15.46 511 LEU A CA 1
ATOM 1079 C C . LEU A 1 141 ? 50.476 13.448 81.508 1.00 14.87 511 LEU A C 1
ATOM 1080 O O . LEU A 1 141 ? 50.182 14.633 81.673 1.00 16.04 511 LEU A O 1
ATOM 1085 N N . ALA A 1 142 ? 49.856 12.672 80.632 1.00 15.57 512 ALA A N 1
ATOM 1086 C CA . ALA A 1 142 ? 48.712 13.115 79.846 1.00 15.90 512 ALA A CA 1
ATOM 1087 C C . ALA A 1 142 ? 47.843 11.929 79.541 1.00 15.90 512 ALA A C 1
ATOM 1088 O O . ALA A 1 142 ? 48.257 10.793 79.706 1.00 17.00 512 ALA A O 1
ATOM 1090 N N . ASP A 1 143 ? 46.641 12.199 79.052 1.00 17.18 513 ASP A N 1
ATOM 1091 C CA . ASP A 1 143 ? 45.869 11.183 78.369 1.00 17.33 513 ASP A CA 1
ATOM 1092 C C . ASP A 1 143 ? 46.472 11.111 76.974 1.00 17.64 513 ASP A C 1
ATOM 1093 O O . ASP A 1 143 ? 46.158 11.904 76.089 1.00 17.15 513 ASP A O 1
ATOM 1098 N N . ARG A 1 144 ? 47.382 10.146 76.796 1.00 18.48 514 ARG A N 1
ATOM 1099 C CA A ARG A 1 144 ? 48.237 10.177 75.620 0.50 19.05 514 ARG A CA 1
ATOM 1100 C CA B ARG A 1 144 ? 48.248 10.145 75.625 0.50 18.90 514 ARG A CA 1
ATOM 1101 C C . ARG A 1 144 ? 47.498 9.937 74.299 1.00 19.58 514 ARG A C 1
ATOM 1102 O O . ARG A 1 144 ? 46.487 9.259 74.237 1.00 19.00 514 ARG A O 1
ATOM 1117 N N . ILE A 1 145 ? 48.039 10.545 73.260 1.00 20.16 515 ILE A N 1
ATOM 1118 C CA . ILE A 1 145 ? 47.541 10.414 71.915 1.00 20.25 515 ILE A CA 1
ATOM 1119 C C . ILE A 1 145 ? 47.849 9.002 71.436 1.00 20.65 515 ILE A C 1
ATOM 1120 O O . ILE A 1 145 ? 48.961 8.500 71.619 1.00 22.11 515 ILE A O 1
ATOM 1125 N N . ARG A 1 146 ? 46.846 8.363 70.839 1.00 20.70 516 ARG A N 1
ATOM 1126 C CA A ARG A 1 146 ? 46.983 7.002 70.305 0.50 21.61 516 ARG A CA 1
ATOM 1127 C CA B ARG A 1 146 ? 47.030 7.011 70.354 0.50 21.88 516 ARG A CA 1
ATOM 1128 C C . ARG A 1 146 ? 48.001 7.002 69.169 1.00 22.54 516 ARG A C 1
ATOM 1129 O O . ARG A 1 146 ? 48.030 7.944 68.360 1.00 21.94 516 ARG A O 1
ATOM 1144 N N . PRO A 1 147 ? 48.814 5.947 69.072 1.00 24.08 517 PRO A N 1
ATOM 1145 C CA . PRO A 1 147 ? 49.763 5.828 67.984 1.00 25.95 517 PRO A CA 1
ATOM 1146 C C . PRO A 1 147 ? 49.147 6.002 66.613 1.00 25.58 517 PRO A C 1
ATOM 1147 O O . PRO A 1 147 ? 49.798 6.546 65.721 1.00 27.44 517 PRO A O 1
ATOM 1151 N N . GLU A 1 148 ? 47.920 5.510 66.458 1.00 25.41 518 GLU A N 1
ATOM 1152 C CA . GLU A 1 148 ? 47.195 5.530 65.189 1.00 25.71 518 GLU A CA 1
ATOM 1153 C C . GLU A 1 148 ? 46.624 6.896 64.798 1.00 24.87 518 GLU A C 1
ATOM 1154 O O . GLU A 1 148 ? 46.206 7.096 63.653 1.00 24.58 518 GLU A O 1
ATOM 1160 N N . SER A 1 149 ? 46.530 7.820 65.746 1.00 22.88 519 SER A N 1
ATOM 1161 C CA . SER A 1 149 ? 45.740 9.035 65.522 1.00 22.82 519 SER A CA 1
ATOM 1162 C C . SER A 1 149 ? 46.373 9.990 64.539 1.00 23.58 519 SER A C 1
ATOM 1163 O O . SER A 1 149 ? 45.663 10.630 63.759 1.00 23.63 519 SER A O 1
ATOM 1166 N N . ARG A 1 150 ? 47.697 10.104 64.536 1.00 25.13 520 ARG A N 1
ATOM 1167 C CA . ARG A 1 150 ? 48.328 11.040 63.605 1.00 26.43 520 ARG A CA 1
ATOM 1168 C C . ARG A 1 150 ? 48.033 10.637 62.163 1.00 26.90 520 ARG A C 1
ATOM 1169 O O . ARG A 1 150 ? 47.644 11.472 61.360 1.00 27.61 520 ARG A O 1
ATOM 1177 N N . GLU A 1 151 ? 48.134 9.349 61.883 1.00 26.88 521 GLU A N 1
ATOM 1178 C CA . GLU A 1 151 ? 47.803 8.803 60.562 1.00 27.51 521 GLU A CA 1
ATOM 1179 C C . GLU A 1 151 ? 46.309 8.894 60.249 1.00 25.95 521 GLU A C 1
ATOM 1180 O O . GLU A 1 151 ? 45.935 9.125 59.108 1.00 26.28 521 GLU A O 1
ATOM 1186 N N . ALA A 1 152 ? 45.449 8.687 61.244 1.00 24.24 522 ALA A N 1
ATOM 1187 C CA . ALA A 1 152 ? 44.006 8.832 61.022 1.00 23.25 522 ALA A CA 1
ATOM 1188 C C . ALA A 1 152 ? 43.693 10.228 60.490 1.00 23.61 522 ALA A C 1
ATOM 1189 O O . ALA A 1 152 ? 42.870 10.388 59.595 1.00 24.49 522 ALA A O 1
ATOM 1191 N N . ILE A 1 153 ? 44.335 11.240 61.072 1.00 22.72 523 ILE A N 1
ATOM 1192 C CA . ILE A 1 153 ? 44.108 12.629 60.701 1.00 22.35 523 ILE A CA 1
ATOM 1193 C C . ILE A 1 153 ? 44.760 12.922 59.355 1.00 23.60 523 ILE A C 1
ATOM 1194 O O . ILE A 1 153 ? 44.148 13.547 58.479 1.00 24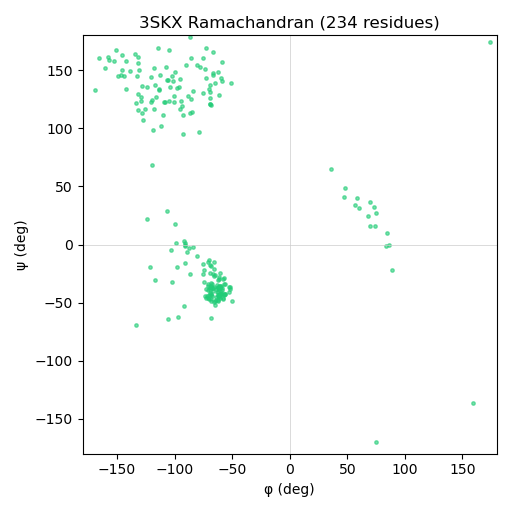.25 523 ILE A O 1
ATOM 1199 N N . SER A 1 154 ? 45.986 12.452 59.177 1.00 23.87 524 SER A N 1
ATOM 1200 C CA . SER A 1 154 ? 46.719 12.777 57.955 1.00 26.70 524 SER A CA 1
ATOM 1201 C C . SER A 1 154 ? 45.999 12.194 56.729 1.00 26.95 524 SER A C 1
ATOM 1202 O O . SER A 1 154 ? 45.872 12.873 55.702 1.00 27.55 524 SER A O 1
ATOM 1205 N N . LYS A 1 155 ? 45.497 10.963 56.855 1.00 26.34 525 LYS A N 1
ATOM 1206 C CA . LYS A 1 155 ? 44.706 10.330 55.791 1.00 26.89 525 LYS A CA 1
ATOM 1207 C C . LYS A 1 155 ? 43.454 11.159 55.468 1.00 26.43 525 LYS A C 1
ATOM 1208 O O . LYS A 1 155 ? 43.095 11.322 54.300 1.00 27.04 525 LYS A O 1
ATOM 1214 N N . LEU A 1 156 ? 42.773 11.660 56.496 1.00 24.41 526 LEU A N 1
ATOM 1215 C CA . LEU A 1 156 ? 41.563 12.435 56.245 1.00 24.16 526 LEU A CA 1
ATOM 1216 C C . LEU A 1 156 ? 41.893 13.767 55.584 1.00 24.88 526 LEU A C 1
ATOM 1217 O O . LEU A 1 156 ? 41.229 14.169 54.645 1.00 24.31 526 LEU A O 1
ATOM 1222 N N . LYS A 1 157 ? 42.936 14.438 56.055 1.00 25.14 527 LYS A N 1
ATOM 1223 C CA . LYS A 1 157 ? 43.320 15.719 55.453 1.00 26.20 527 LYS A CA 1
ATOM 1224 C C . LYS A 1 157 ? 43.732 15.522 53.998 1.00 27.29 527 LYS A C 1
ATOM 1225 O O . LYS A 1 157 ? 43.423 16.360 53.147 1.00 28.40 527 LYS A O 1
ATOM 1231 N N . ALA A 1 158 ? 44.364 14.384 53.698 1.00 27.47 528 ALA A N 1
ATOM 1232 C CA . ALA A 1 158 ? 44.824 14.082 52.333 1.00 28.76 528 ALA A CA 1
ATOM 1233 C C . ALA A 1 158 ? 43.673 14.006 51.324 1.00 28.74 528 ALA A C 1
ATOM 1234 O O . ALA A 1 158 ? 43.859 14.288 50.138 1.00 30.52 528 ALA A O 1
ATOM 1236 N N . ILE A 1 159 ? 42.492 13.609 51.804 1.00 27.20 529 ILE A N 1
ATOM 1237 C CA . ILE A 1 159 ? 41.299 13.580 50.974 1.00 28.05 529 ILE A CA 1
ATOM 1238 C C . ILE A 1 159 ? 40.388 14.784 51.169 1.00 27.98 529 ILE A C 1
ATOM 1239 O O . ILE A 1 159 ? 39.227 14.759 50.763 1.00 28.41 529 ILE A O 1
ATOM 1244 N N . GLY A 1 160 ? 40.932 15.846 51.763 1.00 27.88 530 GLY A N 1
ATOM 1245 C CA . GLY A 1 160 ? 40.267 17.146 51.791 1.00 28.79 530 GLY A CA 1
ATOM 1246 C C . GLY A 1 160 ? 39.257 17.329 52.903 1.00 27.75 530 GLY A C 1
ATOM 1247 O O . GLY A 1 160 ? 38.520 18.316 52.898 1.00 29.65 530 GLY A O 1
ATOM 1248 N N . ILE A 1 161 ? 39.216 16.393 53.845 1.00 26.59 531 ILE A N 1
ATOM 1249 C CA . ILE A 1 161 ? 38.255 16.419 54.944 1.00 25.19 531 ILE A CA 1
ATOM 1250 C C . ILE A 1 161 ? 38.794 17.307 56.071 1.00 24.14 531 ILE A C 1
ATOM 1251 O O . ILE A 1 161 ? 39.934 17.129 56.486 1.00 23.39 531 ILE A O 1
ATOM 1256 N N . LYS A 1 162 ? 37.963 18.216 56.591 1.00 24.28 532 LYS A N 1
ATOM 1257 C CA . LYS A 1 162 ? 38.373 19.040 57.734 1.00 23.78 532 LYS A CA 1
ATOM 1258 C C . LYS A 1 162 ? 38.317 18.154 58.971 1.00 22.16 532 LYS A C 1
ATOM 1259 O O . LYS A 1 162 ? 37.323 17.479 59.177 1.00 21.97 532 LYS A O 1
ATOM 1265 N N . CYS A 1 163 ? 39.393 18.149 59.752 1.00 21.43 533 CYS A N 1
ATOM 1266 C CA . CYS A 1 163 ? 39.523 17.279 60.918 1.00 20.18 533 CYS A CA 1
ATOM 1267 C C . CYS A 1 163 ? 39.407 18.108 62.170 1.00 19.23 533 CYS A C 1
ATOM 1268 O O . CYS A 1 163 ? 40.181 19.047 62.375 1.00 19.19 533 CYS A O 1
ATOM 1271 N N . MET A 1 164 ? 38.437 17.744 63.010 1.00 18.46 534 MET A N 1
ATOM 1272 C CA . MET A 1 164 ? 38.133 18.490 64.221 1.00 18.40 534 MET A CA 1
ATOM 1273 C C . MET A 1 164 ? 37.978 17.547 65.388 1.00 17.23 534 MET A C 1
ATOM 1274 O O . MET A 1 164 ? 37.872 16.330 65.225 1.00 17.24 534 MET A O 1
ATOM 1279 N N A MET A 1 165 ? 37.908 18.150 66.564 0.50 17.18 535 MET A N 1
ATOM 1280 N N B MET A 1 165 ? 38.033 18.076 66.605 0.50 17.15 535 MET A N 1
ATOM 1281 C CA A MET A 1 165 ? 37.848 17.436 67.806 0.50 16.91 535 MET A CA 1
ATOM 1282 C CA B MET A 1 165 ? 37.818 17.263 67.801 0.50 16.97 535 MET A CA 1
ATOM 1283 C C A MET A 1 165 ? 36.928 18.233 68.711 0.50 17.02 535 MET A C 1
ATOM 1284 C C B MET A 1 165 ? 37.107 18.139 68.811 0.50 17.00 535 MET A C 1
ATOM 1285 O O A MET A 1 165 ? 36.869 19.456 68.613 0.50 17.07 535 MET A O 1
ATOM 1286 O O B MET A 1 165 ? 37.382 19.332 68.888 0.50 16.58 535 MET A O 1
ATOM 1295 N N . LEU A 1 166 ? 36.188 17.536 69.560 1.00 16.92 536 LEU A N 1
ATOM 1296 C CA . LEU A 1 166 ? 35.602 18.169 70.735 1.00 17.62 536 LEU A CA 1
ATOM 1297 C C . LEU A 1 166 ? 35.972 17.373 71.957 1.00 16.86 536 LEU A C 1
ATOM 1298 O O . LEU A 1 166 ? 36.300 16.191 71.893 1.00 17.07 536 LEU A O 1
ATOM 1303 N N . THR A 1 167 ? 35.956 18.046 73.097 1.00 16.67 537 THR A N 1
ATOM 1304 C CA . THR A 1 167 ? 36.327 17.405 74.332 1.00 16.73 537 THR A CA 1
ATOM 1305 C C . THR A 1 167 ? 35.773 18.209 75.496 1.00 16.89 537 THR A C 1
ATOM 1306 O O . THR A 1 167 ? 35.620 19.422 75.379 1.00 16.69 537 THR A O 1
ATOM 1310 N N . GLY A 1 168 ? 35.505 17.536 76.611 1.00 17.13 538 GLY A N 1
ATOM 1311 C CA . GLY A 1 168 ? 35.236 18.228 77.863 1.00 17.73 538 GLY A CA 1
ATOM 1312 C C . GLY A 1 168 ? 36.478 18.687 78.590 1.00 18.00 538 GLY A C 1
ATOM 1313 O O . GLY A 1 168 ? 36.403 19.454 79.570 1.00 19.71 538 GLY A O 1
ATOM 1314 N N . ASP A 1 169 ? 37.630 18.236 78.110 1.00 17.14 539 ASP A N 1
ATOM 1315 C CA . ASP A 1 169 ? 38.885 18.647 78.719 1.00 17.93 539 ASP A CA 1
ATOM 1316 C C . ASP A 1 169 ? 39.142 20.134 78.509 1.00 17.30 539 ASP A C 1
ATOM 1317 O O . ASP A 1 169 ? 38.528 20.792 77.680 1.00 16.92 539 ASP A O 1
ATOM 1322 N N . ASN A 1 170 ? 40.094 20.656 79.273 1.00 18.14 540 ASN A N 1
ATOM 1323 C CA . ASN A 1 170 ? 40.388 22.072 79.225 1.00 18.24 540 ASN A CA 1
ATOM 1324 C C . ASN A 1 170 ? 41.111 22.464 77.931 1.00 17.33 540 ASN A C 1
ATOM 1325 O O . ASN A 1 170 ? 41.567 21.614 77.166 1.00 17.32 540 ASN A O 1
ATOM 1330 N N . ARG A 1 171 ? 41.215 23.760 77.702 1.00 18.10 541 ARG A N 1
ATOM 1331 C CA . ARG A 1 171 ? 41.745 24.256 76.436 1.00 18.10 541 ARG A CA 1
ATOM 1332 C C . ARG A 1 171 ? 43.234 23.994 76.241 1.00 17.45 541 ARG A C 1
ATOM 1333 O O . ARG A 1 171 ? 43.686 23.935 75.125 1.00 17.54 541 ARG A O 1
ATOM 1341 N N . PHE A 1 172 ? 43.983 23.826 77.327 1.00 17.25 542 PHE A N 1
ATOM 1342 C CA . PHE A 1 172 ? 45.401 23.479 77.213 1.00 16.66 542 PHE A CA 1
ATOM 1343 C C . PHE A 1 172 ? 45.601 22.071 76.673 1.00 16.84 542 PHE A C 1
ATOM 1344 O O . PHE A 1 172 ? 46.392 21.825 75.744 1.00 16.03 542 PHE A O 1
ATOM 1352 N N . VAL A 1 173 ? 44.873 21.135 77.266 1.00 16.41 543 VAL A N 1
ATOM 1353 C CA . VAL A 1 173 ? 44.893 19.750 76.774 1.00 15.86 543 VAL A CA 1
ATOM 1354 C C . VAL A 1 173 ? 44.400 19.704 75.321 1.00 15.94 543 VAL A C 1
ATOM 1355 O O . VAL A 1 173 ? 45.010 19.069 74.475 1.00 15.79 543 VAL A O 1
ATOM 1359 N N . ALA A 1 174 ? 43.294 20.395 75.047 1.00 15.51 544 ALA A N 1
ATOM 1360 C CA . ALA A 1 174 ? 42.695 20.358 73.723 1.00 15.22 544 ALA A CA 1
ATOM 1361 C C . ALA A 1 174 ? 43.646 20.909 72.667 1.00 15.66 544 ALA A C 1
ATOM 1362 O O . ALA A 1 174 ? 43.806 20.332 71.603 1.00 15.70 544 ALA A O 1
ATOM 1364 N N . LYS A 1 175 ? 44.269 22.042 72.974 1.00 15.24 545 LYS A N 1
ATOM 1365 C CA . LYS A 1 175 ? 45.240 22.669 72.086 1.00 16.21 545 LYS A CA 1
ATOM 1366 C C . LYS A 1 175 ? 46.426 21.754 71.801 1.00 16.63 545 LYS A C 1
ATOM 1367 O O . LYS A 1 175 ? 46.909 21.690 70.687 1.00 17.24 545 LYS A O 1
ATOM 1373 N N . TRP A 1 176 ? 46.908 21.083 72.851 1.00 16.49 546 TRP A N 1
ATOM 1374 C CA . TRP A 1 176 ? 48.040 20.196 72.730 1.00 16.74 546 TRP A CA 1
ATOM 1375 C C . TRP A 1 176 ? 47.744 19.037 71.781 1.00 16.75 546 TRP A C 1
ATOM 1376 O O . TRP A 1 176 ? 48.501 18.769 70.873 1.00 18.56 546 TRP A O 1
ATOM 1387 N N . VAL A 1 177 ? 46.604 18.386 71.974 1.00 16.20 547 VAL A N 1
ATOM 1388 C CA . VAL A 1 177 ? 46.197 17.318 71.091 1.00 16.55 547 VAL A CA 1
ATOM 1389 C C . VAL A 1 177 ? 46.007 17.844 69.667 1.00 15.72 547 VAL A C 1
ATOM 1390 O O . VAL A 1 177 ? 46.451 17.242 68.702 1.00 17.21 547 VAL A O 1
ATOM 1394 N N . ALA A 1 178 ? 45.354 18.984 69.542 1.00 16.21 548 ALA A N 1
ATOM 1395 C CA . ALA A 1 178 ? 45.094 19.562 68.221 1.00 16.63 548 ALA A CA 1
ATOM 1396 C C . ALA A 1 178 ? 46.391 19.866 67.479 1.00 18.70 548 ALA A C 1
ATOM 1397 O O . ALA A 1 178 ? 46.517 19.639 66.267 1.00 20.36 548 ALA A O 1
ATOM 1399 N N . GLU A 1 179 ? 47.362 20.413 68.197 1.00 19.59 549 GLU A N 1
ATOM 1400 C CA . GLU A 1 179 ? 48.643 20.776 67.602 1.00 22.02 549 GLU A CA 1
ATOM 1401 C C . GLU A 1 179 ? 49.490 19.544 67.246 1.00 22.57 549 GLU A C 1
ATOM 1402 O O . GLU A 1 179 ? 50.131 19.506 66.197 1.00 24.09 549 GLU A O 1
ATOM 1408 N N . GLU A 1 180 ? 49.464 18.533 68.108 1.00 22.46 550 GLU A N 1
ATOM 1409 C CA . GLU A 1 180 ? 50.182 17.295 67.817 1.00 23.19 550 GLU A CA 1
ATOM 1410 C C . GLU A 1 180 ? 49.637 16.635 66.564 1.00 22.57 550 GLU A C 1
ATOM 1411 O O . GLU A 1 180 ? 50.409 16.110 65.758 1.00 24.42 550 GLU A O 1
ATOM 1417 N N . LEU A 1 181 ? 48.320 16.700 66.380 1.00 21.02 551 LEU A N 1
ATOM 1418 C CA . LEU A 1 181 ? 47.651 16.017 65.280 1.00 21.51 551 LEU A CA 1
ATOM 1419 C C . LEU A 1 181 ? 47.517 16.859 64.013 1.00 21.45 551 LEU A C 1
ATOM 1420 O O . LEU A 1 181 ? 47.248 16.313 62.937 1.00 23.20 551 LEU A O 1
ATOM 1425 N N . GLY A 1 182 ? 47.707 18.169 64.134 1.00 20.99 552 GLY A N 1
ATOM 1426 C CA . GLY A 1 182 ? 47.469 19.094 63.017 1.00 21.94 552 GLY A CA 1
ATOM 1427 C C . GLY A 1 182 ? 45.991 19.241 62.678 1.00 20.68 552 GLY A C 1
ATOM 1428 O O . GLY A 1 182 ? 45.605 19.355 61.512 1.00 22.43 552 GLY A O 1
ATOM 1429 N N . LEU A 1 183 ? 45.148 19.227 63.698 1.00 20.40 553 LEU A N 1
ATOM 1430 C CA . LEU A 1 183 ? 43.715 19.397 63.471 1.00 19.87 553 LEU A CA 1
ATOM 1431 C C . LEU A 1 183 ? 43.370 20.753 62.865 1.00 20.98 553 LEU A C 1
ATOM 1432 O O . LEU A 1 183 ? 44.041 21.771 63.122 1.00 22.65 553 LEU A O 1
ATOM 1437 N N . ASP A 1 184 ? 42.311 20.780 62.064 1.00 21.14 554 ASP A N 1
ATOM 1438 C CA . ASP A 1 184 ? 41.833 22.035 61.497 1.00 22.28 554 ASP A CA 1
ATOM 1439 C C . ASP A 1 184 ? 41.099 22.928 62.505 1.00 21.98 554 ASP A C 1
ATOM 1440 O O . ASP A 1 184 ? 41.142 24.154 62.394 1.00 22.72 554 ASP A O 1
ATOM 1445 N N . ASP A 1 185 ? 40.408 22.322 63.460 1.00 21.72 555 ASP A N 1
ATOM 1446 C CA . ASP A 1 185 ? 39.713 23.067 64.516 1.00 21.75 555 ASP A CA 1
ATOM 1447 C C . ASP A 1 185 ? 39.497 22.167 65.719 1.00 20.69 555 ASP A C 1
ATOM 1448 O O . ASP A 1 185 ? 39.578 20.960 65.623 1.00 19.72 555 ASP A O 1
ATOM 1453 N N . TYR A 1 186 ? 39.233 22.753 66.877 1.00 20.78 556 TYR A N 1
ATOM 1454 C CA . TYR A 1 186 ? 38.925 21.964 68.057 1.00 19.61 556 TYR A CA 1
ATOM 1455 C C . TYR A 1 186 ? 38.059 22.773 68.983 1.00 19.30 556 TYR A C 1
ATOM 1456 O O . TYR A 1 186 ? 38.069 23.994 68.937 1.00 19.61 556 TYR A O 1
ATOM 1465 N N . PHE A 1 187 ? 37.334 22.077 69.850 1.00 19.39 557 PHE A N 1
ATOM 1466 C CA . PHE A 1 187 ? 36.419 22.722 70.784 1.00 19.71 557 PHE A CA 1
ATOM 1467 C C . PHE A 1 187 ? 36.654 22.109 72.131 1.00 18.72 557 PHE A C 1
ATOM 1468 O O . PHE A 1 187 ? 36.521 20.905 72.302 1.00 18.57 557 PHE A O 1
ATOM 1476 N N . ALA A 1 188 ? 36.996 22.952 73.097 1.00 18.12 558 ALA A N 1
ATOM 1477 C CA . ALA A 1 188 ? 37.289 22.498 74.448 1.00 17.34 558 ALA A CA 1
ATOM 1478 C C . ALA A 1 188 ? 36.133 22.812 75.405 1.00 17.82 558 ALA A C 1
ATOM 1479 O O . ALA A 1 188 ? 35.215 23.560 75.072 1.00 18.72 558 ALA A O 1
ATOM 1481 N N . GLU A 1 189 ? 36.185 22.217 76.588 1.00 18.53 559 GLU A N 1
ATOM 1482 C CA . GLU A 1 189 ? 35.206 22.484 77.667 1.00 20.13 559 GLU A CA 1
ATOM 1483 C C . GLU A 1 189 ? 33.766 22.219 77.221 1.00 20.03 559 GLU A C 1
ATOM 1484 O O . GLU A 1 189 ? 32.831 22.909 77.646 1.00 22.50 559 GLU A O 1
ATOM 1490 N N . VAL A 1 190 ? 33.597 21.224 76.360 1.00 19.51 560 VAL A N 1
ATOM 1491 C CA . VAL A 1 190 ? 32.284 20.869 75.839 1.00 19.98 560 VAL A CA 1
ATOM 1492 C C . VAL A 1 190 ? 31.683 19.782 76.725 1.00 19.19 560 VAL A C 1
ATOM 1493 O O . VAL A 1 190 ? 32.165 18.660 76.787 1.00 19.10 560 VAL A O 1
ATOM 1497 N N . LEU A 1 191 ? 30.636 20.139 77.442 1.00 19.53 561 LEU A N 1
ATOM 1498 C CA . LEU A 1 191 ? 29.973 19.184 78.346 1.00 19.70 561 LEU A CA 1
ATOM 1499 C C . LEU A 1 191 ? 29.136 18.191 77.519 1.00 19.92 561 LEU A C 1
ATOM 1500 O O . LEU A 1 191 ? 28.810 18.451 76.351 1.00 19.52 561 LEU A O 1
ATOM 1505 N N . PRO A 1 192 ? 28.798 17.030 78.106 1.00 20.12 562 PRO A N 1
ATOM 1506 C CA . PRO A 1 192 ? 28.109 15.983 77.315 1.00 20.70 562 PRO A CA 1
ATOM 1507 C C . PRO A 1 192 ? 26.852 16.442 76.562 1.00 22.02 562 PRO A C 1
ATOM 1508 O O . PRO A 1 192 ? 26.641 16.039 75.418 1.00 23.03 562 PRO A O 1
ATOM 1512 N N . HIS A 1 193 ? 26.067 17.315 77.175 1.00 22.95 563 HIS A N 1
ATOM 1513 C CA . HIS A 1 193 ? 24.791 17.764 76.583 1.00 23.56 563 HIS A CA 1
ATOM 1514 C C . HIS A 1 193 ? 24.985 18.913 75.584 1.00 24.27 563 HIS A C 1
ATOM 1515 O O . HIS A 1 193 ? 24.007 19.388 74.968 1.00 25.74 563 HIS A O 1
ATOM 1522 N N . GLU A 1 194 ? 26.234 19.347 75.432 1.00 23.37 564 GLU A N 1
ATOM 1523 C CA . GLU A 1 194 ? 26.610 20.411 74.489 1.00 23.59 564 GLU A CA 1
ATOM 1524 C C . GLU A 1 194 ? 27.280 19.895 73.223 1.00 23.60 564 GLU A C 1
ATOM 1525 O O . GLU A 1 194 ? 27.588 20.678 72.321 1.00 23.36 564 GLU A O 1
ATOM 1531 N N . LYS A 1 195 ? 27.536 18.587 73.151 1.00 23.81 565 LYS A N 1
ATOM 1532 C CA . LYS A 1 195 ? 28.221 18.014 72.002 1.00 23.37 565 LYS A CA 1
ATOM 1533 C C . LYS A 1 195 ? 27.386 18.082 70.738 1.00 24.54 565 LYS A C 1
ATOM 1534 O O . LYS A 1 195 ? 27.904 18.452 69.683 1.00 24.39 565 LYS A O 1
ATOM 1540 N N . ALA A 1 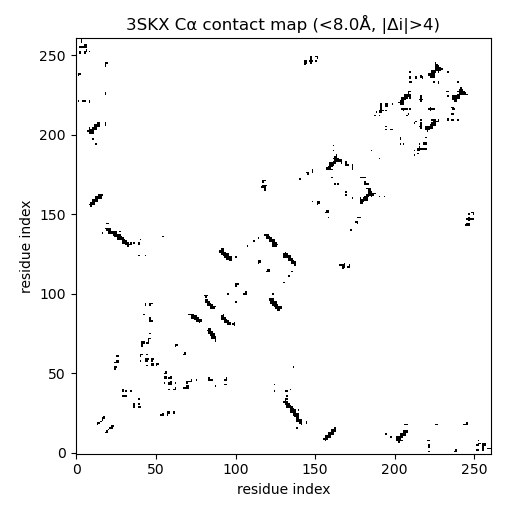196 ? 26.101 17.755 70.829 1.00 25.89 566 ALA A N 1
ATOM 1541 C CA . ALA A 1 196 ? 25.237 17.803 69.651 1.00 27.77 566 ALA A CA 1
ATOM 1542 C C . ALA A 1 196 ? 25.204 19.211 69.044 1.00 28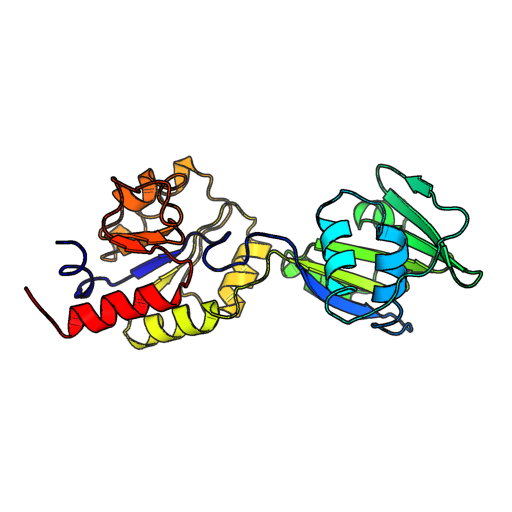.94 566 ALA A C 1
ATOM 1543 O O . ALA A 1 196 ? 25.200 19.360 67.825 1.00 28.59 566 ALA A O 1
ATOM 1545 N N . GLU A 1 197 ? 25.222 20.237 69.892 1.00 30.81 567 GLU A N 1
ATOM 1546 C CA . GLU A 1 197 ? 25.160 21.613 69.381 1.00 32.61 567 GLU A CA 1
ATOM 1547 C C . GLU A 1 197 ? 26.433 21.999 68.638 1.00 30.06 567 GLU A C 1
ATOM 1548 O O . GLU A 1 197 ? 26.365 22.743 67.656 1.00 31.11 567 GLU A O 1
ATOM 1554 N N A LYS A 1 198 ? 27.579 21.479 69.063 0.50 28.47 568 LYS A N 1
ATOM 1555 N N B LYS A 1 198 ? 27.574 21.483 69.090 0.50 28.47 568 LYS A N 1
ATOM 1556 C CA A LYS A 1 198 ? 28.815 21.733 68.342 0.50 27.10 568 LYS A CA 1
ATOM 1557 C CA B LYS A 1 198 ? 28.841 21.675 68.397 0.50 27.00 568 LYS A CA 1
ATOM 1558 C C A LYS A 1 198 ? 28.791 21.076 66.961 0.50 26.74 568 LYS A C 1
ATOM 1559 C C B LYS A 1 198 ? 28.807 21.065 66.991 0.50 26.72 568 LYS A C 1
ATOM 1560 O O A LYS A 1 198 ? 29.257 21.662 65.979 0.50 27.13 568 LYS A O 1
ATOM 1561 O O B LYS A 1 198 ? 29.275 21.675 66.025 0.50 27.15 568 LYS A O 1
ATOM 1572 N N . VAL A 1 199 ? 28.245 19.864 66.881 1.00 26.05 569 VAL A N 1
ATOM 1573 C CA . VAL A 1 199 ? 28.091 19.200 65.574 1.00 25.68 569 VAL A CA 1
ATOM 1574 C C . VAL A 1 199 ? 27.245 20.088 64.659 1.00 27.98 569 VAL A C 1
ATOM 1575 O O . VAL A 1 199 ? 27.589 20.327 63.503 1.00 28.49 569 VAL A O 1
ATOM 1579 N N . LYS A 1 200 ? 26.146 20.601 65.203 1.00 29.24 570 LYS A N 1
ATOM 1580 C CA . LYS A 1 200 ? 25.243 21.465 64.441 1.00 31.43 570 LYS A CA 1
ATOM 1581 C C . LYS A 1 200 ? 25.971 22.719 63.939 1.00 31.68 570 LYS A C 1
ATOM 1582 O O . LYS A 1 200 ? 25.779 23.110 62.785 1.00 32.34 570 LYS A O 1
ATOM 1586 N N . GLU A 1 201 ? 26.823 23.313 64.777 1.00 31.01 571 GLU A N 1
ATOM 1587 C CA A GLU A 1 201 ? 27.610 24.486 64.371 0.50 31.42 571 GLU A CA 1
ATOM 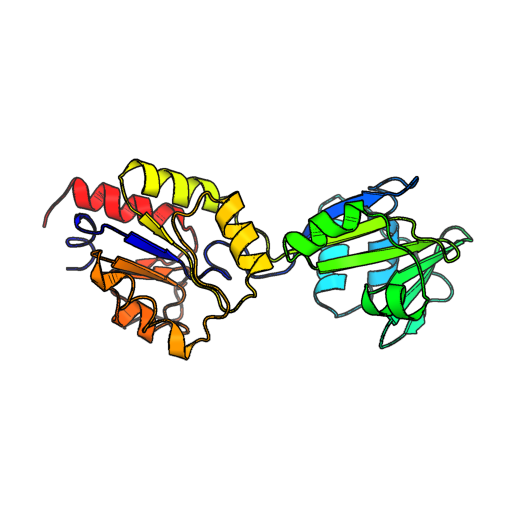1588 C CA B GLU A 1 201 ? 27.622 24.486 64.382 0.50 31.56 571 GLU A CA 1
ATOM 1589 C C . GLU A 1 201 ? 28.524 24.188 63.178 1.00 31.00 571 GLU A C 1
ATOM 1590 O O . GLU A 1 201 ? 28.610 24.992 62.240 1.00 32.71 571 GLU A O 1
ATOM 1601 N N . VAL A 1 202 ? 29.173 23.024 63.189 1.00 28.42 572 VAL A N 1
ATOM 1602 C CA . VAL A 1 202 ? 30.056 22.613 62.085 1.00 27.88 572 VAL A CA 1
ATOM 1603 C C . VAL A 1 202 ? 29.220 22.348 60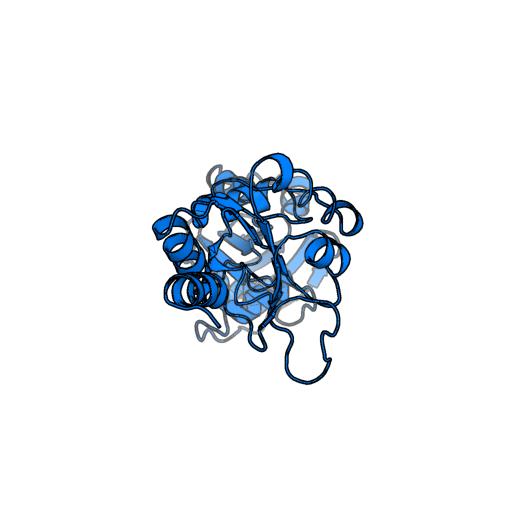.808 1.00 29.21 572 VAL A C 1
ATOM 1604 O O . VAL A 1 202 ? 29.666 22.635 59.698 1.00 29.85 572 VAL A O 1
ATOM 1608 N N . GLN A 1 203 ? 27.998 21.839 60.985 1.00 29.96 573 GLN A N 1
ATOM 1609 C CA . GLN A 1 203 ? 27.092 21.517 59.880 1.00 32.54 573 GLN A CA 1
ATOM 1610 C C . GLN A 1 203 ? 26.556 22.761 59.176 1.00 35.11 573 GLN A C 1
ATOM 1611 O O . GLN A 1 203 ? 25.980 22.671 58.084 1.00 37.03 573 GLN A O 1
ATOM 1617 N N . GLN A 1 204 ? 26.746 23.918 59.799 1.00 35.85 574 GLN A N 1
ATOM 1618 C CA . GLN A 1 204 ? 26.444 25.189 59.139 1.00 38.70 574 GLN A CA 1
ATOM 1619 C C . GLN A 1 204 ? 27.299 25.361 57.885 1.00 39.41 574 GLN A C 1
ATOM 1620 O O . GLN A 1 204 ? 26.926 26.098 56.984 1.00 41.23 574 GLN A O 1
ATOM 1626 N N . LYS A 1 205 ? 28.450 24.689 57.842 1.00 37.83 575 LYS A N 1
ATOM 1627 C CA . LYS A 1 205 ? 29.348 24.743 56.680 1.00 38.36 575 LYS A CA 1
ATOM 1628 C C . LYS A 1 205 ? 29.568 23.405 55.967 1.00 37.14 575 LYS A C 1
ATOM 1629 O O . LYS A 1 205 ? 29.801 23.386 54.762 1.00 38.74 575 LYS A O 1
ATOM 1635 N N . TYR A 1 206 ? 29.504 22.297 56.703 1.00 34.75 576 TYR A N 1
ATOM 1636 C CA . TYR A 1 206 ? 29.999 21.013 56.199 1.00 33.61 576 TYR A CA 1
ATOM 1637 C C . TYR A 1 206 ? 29.040 19.852 56.406 1.00 32.68 576 TYR A C 1
ATOM 1638 O O . TYR A 1 206 ? 28.370 19.752 57.436 1.00 32.89 576 TYR A O 1
ATOM 1647 N N . VAL A 1 207 ? 29.036 18.936 55.445 1.00 31.92 577 VAL A N 1
ATOM 1648 C CA . VAL A 1 207 ? 28.471 17.621 55.663 1.00 31.02 577 VAL A CA 1
ATOM 1649 C C . VAL A 1 207 ? 29.434 16.965 56.666 1.00 28.34 577 VAL A C 1
ATOM 1650 O O . VAL A 1 207 ? 30.619 16.823 56.377 1.00 27.23 577 VAL A O 1
ATOM 1654 N N . THR A 1 208 ? 28.917 16.591 57.834 1.00 27.28 578 THR A N 1
ATOM 1655 C CA . THR A 1 208 ? 29.750 16.323 59.013 1.00 25.33 578 THR A CA 1
ATOM 1656 C C . THR A 1 208 ? 29.536 14.944 59.598 1.00 24.42 578 THR A C 1
ATOM 1657 O O . THR A 1 208 ? 28.408 14.499 59.765 1.00 26.30 578 THR A O 1
ATOM 1661 N N . ALA A 1 209 ? 30.637 14.284 59.934 1.00 23.07 579 ALA A N 1
ATOM 1662 C CA . ALA A 1 209 ? 30.608 13.044 60.710 1.00 21.88 579 ALA A CA 1
ATOM 1663 C C . ALA A 1 209 ? 30.993 13.337 62.145 1.00 20.75 579 ALA A C 1
ATOM 1664 O O . ALA A 1 209 ? 31.842 14.202 62.394 1.00 20.69 579 ALA A O 1
ATOM 1666 N N . MET A 1 210 ? 30.364 12.610 63.068 1.00 20.46 580 MET A N 1
ATOM 1667 C CA . MET A 1 210 ? 30.772 12.587 64.473 1.00 20.30 580 MET A CA 1
ATOM 1668 C C . MET A 1 210 ? 31.267 11.192 64.772 1.00 20.11 580 MET A C 1
ATOM 1669 O O . MET A 1 210 ? 30.591 10.213 64.451 1.00 21.67 580 MET A O 1
ATOM 1674 N N . VAL A 1 211 ? 32.427 11.120 65.435 1.00 19.38 581 VAL A N 1
ATOM 1675 C CA . VAL A 1 211 ? 33.050 9.860 65.787 1.00 19.80 581 VAL A CA 1
ATOM 1676 C C . VAL A 1 211 ? 33.187 9.836 67.295 1.00 19.60 581 VAL A C 1
ATOM 1677 O O . VAL A 1 211 ? 33.818 10.707 67.890 1.00 18.70 581 VAL A O 1
ATOM 1681 N N . GLY A 1 212 ? 32.602 8.819 67.909 1.00 20.89 582 GLY A N 1
ATOM 1682 C CA . GLY A 1 212 ? 32.589 8.705 69.349 1.00 21.74 582 GLY A CA 1
ATOM 1683 C C . GLY A 1 212 ? 31.910 7.465 69.884 1.00 23.66 582 GLY A C 1
ATOM 1684 O O . GLY A 1 212 ? 31.692 6.498 69.171 1.00 24.22 582 GLY A O 1
ATOM 1685 N N A ASP A 1 213 ? 31.622 7.460 71.187 0.50 24.67 583 ASP A N 1
ATOM 1686 N N B ASP A 1 213 ? 31.521 7.561 71.149 0.50 25.04 583 ASP A N 1
ATOM 1687 C CA A ASP A 1 213 ? 30.988 6.299 71.816 0.50 26.68 583 ASP A CA 1
ATOM 1688 C CA B ASP A 1 213 ? 30.899 6.485 71.890 0.50 27.21 583 ASP A CA 1
ATOM 1689 C C A ASP A 1 213 ? 29.480 6.317 71.573 0.50 28.12 583 ASP A C 1
ATOM 1690 C C B ASP A 1 213 ? 29.410 6.362 71.558 0.50 28.46 583 ASP A C 1
ATOM 1691 O O A ASP A 1 213 ? 28.783 7.285 71.895 0.50 28.60 583 ASP A O 1
ATOM 1692 O O B ASP A 1 213 ? 28.634 7.291 71.813 0.50 28.83 583 ASP A O 1
ATOM 1701 N N . GLY A 1 214 ? 28.995 5.225 71.001 1.00 30.05 584 GLY A N 1
ATOM 1702 C CA . GLY A 1 214 ? 27.597 5.059 70.629 1.00 32.00 584 GLY A CA 1
ATOM 1703 C C . GLY A 1 214 ? 26.629 5.138 71.789 1.00 33.96 584 GLY A C 1
ATOM 1704 O O . GLY A 1 214 ? 25.449 5.436 71.591 1.00 35.15 584 GLY A O 1
ATOM 1705 N N . VAL A 1 215 ? 27.119 4.859 72.993 1.00 35.00 585 VAL A N 1
ATOM 1706 C CA . VAL A 1 215 ? 26.267 4.886 74.178 1.00 37.03 585 VAL A CA 1
ATOM 1707 C C . VAL A 1 215 ? 26.307 6.257 74.830 1.00 37.11 585 VAL A C 1
ATOM 1708 O O . VAL A 1 215 ? 25.261 6.855 75.074 1.00 39.01 585 VAL A O 1
ATOM 1712 N N . ASN A 1 216 ? 27.509 6.750 75.111 1.00 36.34 586 ASN A N 1
ATOM 1713 C CA . ASN A 1 216 ? 27.676 8.022 75.813 1.00 36.37 586 ASN A CA 1
ATOM 1714 C C . ASN A 1 216 ? 27.350 9.242 74.962 1.00 36.04 586 ASN A C 1
ATOM 1715 O O . ASN A 1 216 ? 26.801 10.224 75.471 1.00 37.06 586 ASN A O 1
ATOM 1720 N N . ASP A 1 217 ? 27.723 9.186 73.684 1.00 35.16 587 ASP A N 1
ATOM 1721 C CA . ASP A 1 217 ? 27.661 10.344 72.778 1.00 34.37 587 ASP A CA 1
ATOM 1722 C C . ASP A 1 217 ? 26.507 10.183 71.772 1.00 34.42 587 ASP A C 1
ATOM 1723 O O . ASP A 1 217 ? 26.566 10.693 70.651 1.00 33.98 587 ASP A O 1
ATOM 1728 N N . ALA A 1 218 ? 25.455 9.476 72.169 1.00 35.17 588 ALA A N 1
ATOM 1729 C CA . ALA A 1 218 ? 24.329 9.196 71.274 1.00 35.84 588 ALA A CA 1
ATOM 1730 C C . ALA A 1 218 ? 23.772 10.436 70.575 1.00 35.88 588 ALA A C 1
ATOM 1731 O O . ALA A 1 218 ? 23.601 10.421 69.361 1.00 35.61 588 ALA A O 1
ATOM 1733 N N . PRO A 1 219 ? 23.502 11.517 71.332 1.00 35.69 589 PRO A N 1
ATOM 1734 C CA . PRO A 1 219 ? 22.892 12.698 70.697 1.00 35.97 589 PRO A CA 1
ATOM 1735 C C . PRO A 1 219 ? 23.751 13.352 69.609 1.00 33.40 589 PRO A C 1
ATOM 1736 O O . PRO A 1 219 ? 23.224 13.763 68.570 1.00 34.80 589 PRO A O 1
ATOM 1740 N N . ALA A 1 220 ? 25.056 13.449 69.839 1.00 30.83 590 ALA A N 1
ATOM 1741 C CA . ALA A 1 220 ? 25.945 14.051 68.840 1.00 28.69 590 ALA A CA 1
ATOM 1742 C C . ALA A 1 220 ? 26.029 13.197 67.575 1.00 28.65 590 ALA A C 1
ATOM 1743 O O . ALA A 1 220 ? 26.083 13.718 66.464 1.00 28.80 590 ALA A O 1
ATOM 1745 N N . LEU A 1 221 ? 26.072 11.882 67.745 1.00 29.32 591 LEU A N 1
ATOM 1746 C CA . LEU A 1 221 ? 26.112 10.964 66.589 1.00 30.12 591 LEU A CA 1
ATOM 1747 C C . LEU A 1 221 ? 24.830 11.078 65.773 1.00 31.93 591 LEU A C 1
ATOM 1748 O O . LEU A 1 221 ? 24.854 11.009 64.545 1.00 32.31 591 LEU A O 1
ATOM 1753 N N . ALA A 1 222 ? 23.710 11.242 66.477 1.00 33.06 592 ALA A N 1
ATOM 1754 C CA . ALA A 1 222 ? 22.417 11.418 65.840 1.00 33.98 592 ALA A CA 1
ATOM 1755 C C . ALA A 1 222 ? 22.329 12.734 65.073 1.00 34.08 592 ALA A C 1
ATOM 1756 O O . ALA A 1 222 ? 21.706 12.792 64.022 1.00 35.99 592 ALA A O 1
ATOM 1758 N N . GLN A 1 223 ? 22.922 13.794 65.610 1.00 31.83 593 GLN A N 1
ATOM 1759 C CA . GLN A 1 223 ? 22.915 15.100 64.944 1.00 31.92 593 GLN A CA 1
ATOM 1760 C C . GLN A 1 223 ? 23.762 15.104 63.671 1.00 30.94 593 GLN A C 1
ATOM 1761 O O . GLN A 1 223 ? 23.423 15.773 62.681 1.00 31.91 593 GLN A O 1
ATOM 1767 N N . ALA A 1 224 ? 24.870 14.363 63.705 1.00 28.94 594 ALA A N 1
ATOM 1768 C CA . ALA A 1 224 ? 25.773 14.279 62.564 1.00 28.64 594 ALA A CA 1
ATOM 1769 C C . ALA A 1 224 ? 25.075 13.758 61.316 1.00 30.38 594 ALA A C 1
ATOM 1770 O O . ALA A 1 224 ? 24.040 13.098 61.392 1.00 32.77 594 ALA A O 1
ATOM 1772 N N . ASP A 1 225 ? 25.635 14.086 60.165 1.00 30.72 595 ASP A N 1
ATOM 1773 C CA . ASP A 1 225 ? 25.180 13.516 58.907 1.00 32.00 595 ASP A CA 1
ATOM 1774 C C . ASP A 1 225 ? 25.540 12.036 58.839 1.00 31.28 595 ASP A C 1
ATOM 1775 O O . ASP A 1 225 ? 24.779 11.232 58.307 1.00 32.23 595 ASP A O 1
ATOM 1780 N N . VAL A 1 226 ? 26.702 11.685 59.372 1.00 28.74 596 VAL A N 1
ATOM 1781 C CA . VAL A 1 226 ? 27.091 10.299 59.561 1.00 28.31 596 VAL A CA 1
ATOM 1782 C C . VAL A 1 226 ? 27.618 10.151 60.983 1.00 27.23 596 VAL A C 1
ATOM 1783 O O . VAL A 1 226 ? 28.628 10.763 61.345 1.00 25.83 596 VAL A O 1
ATOM 1787 N N . GLY A 1 227 ? 26.918 9.360 61.784 1.00 27.99 597 GLY A N 1
ATOM 1788 C CA . GLY A 1 227 ? 27.294 9.111 63.171 1.00 26.87 597 GLY A CA 1
ATOM 1789 C C . GLY A 1 227 ? 28.098 7.835 63.175 1.00 27.13 597 GLY A C 1
ATOM 1790 O O . GLY A 1 227 ? 27.595 6.789 62.785 1.00 28.05 597 GLY A O 1
ATOM 1791 N N . ILE A 1 228 ? 29.366 7.921 63.557 1.00 25.29 598 ILE A N 1
ATOM 1792 C CA . ILE A 1 228 ? 30.228 6.764 63.616 1.00 25.34 598 ILE A CA 1
ATOM 1793 C C . ILE A 1 228 ? 30.528 6.437 65.074 1.00 25.09 598 ILE A C 1
ATOM 1794 O O . ILE A 1 228 ? 31.219 7.192 65.773 1.00 23.78 598 ILE A O 1
ATOM 1799 N N . ALA A 1 229 ? 29.984 5.312 65.520 1.00 26.38 599 ALA A N 1
ATOM 1800 C CA . ALA A 1 229 ? 30.281 4.775 66.826 1.00 27.29 599 ALA A CA 1
ATOM 1801 C C . ALA A 1 229 ? 31.536 3.929 66.714 1.00 27.69 599 ALA A C 1
ATOM 1802 O O . ALA A 1 229 ? 31.621 3.008 65.890 1.00 29.89 599 ALA A O 1
ATOM 1804 N N . ILE A 1 230 ? 32.521 4.247 67.535 1.00 26.96 600 ILE A N 1
ATOM 1805 C CA . ILE A 1 230 ? 33.806 3.591 67.445 1.00 27.41 600 ILE A CA 1
ATOM 1806 C C . ILE A 1 230 ? 34.082 2.848 68.743 1.00 27.97 600 ILE A C 1
ATOM 1807 O O . ILE A 1 230 ? 33.555 3.210 69.799 1.00 28.83 600 ILE A O 1
ATOM 1812 N N . GLY A 1 231 ? 34.861 1.776 68.660 1.00 33.29 601 GLY A N 1
ATOM 1813 C CA . GLY A 1 231 ? 35.161 0.953 69.828 1.00 35.17 601 GLY A CA 1
ATOM 1814 C C . GLY A 1 231 ? 33.908 0.394 70.482 1.00 38.42 601 GLY A C 1
ATOM 1815 O O . GLY A 1 231 ? 33.814 0.365 71.701 1.00 40.57 601 GLY A O 1
ATOM 1816 N N . ALA A 1 232 ? 32.944 -0.032 69.666 1.00 39.18 602 ALA A N 1
ATOM 1817 C CA . ALA A 1 232 ? 31.633 -0.452 70.159 1.00 43.12 602 ALA A CA 1
ATOM 1818 C C . ALA A 1 232 ? 31.700 -1.824 70.798 1.00 47.25 602 ALA A C 1
ATOM 1819 O O . ALA A 1 232 ? 30.869 -2.151 71.647 1.00 50.23 602 ALA A O 1
ATOM 1821 N N . GLY A 1 233 ? 32.676 -2.632 70.389 1.00 47.78 603 GLY A N 1
ATOM 1822 C CA . GLY A 1 233 ? 32.767 -4.012 70.870 1.00 52.55 603 GLY A CA 1
ATOM 1823 C C . GLY A 1 233 ? 31.724 -4.893 70.211 1.00 55.82 603 GLY A C 1
ATOM 1824 O O . GLY A 1 233 ? 31.057 -4.481 69.260 1.00 54.04 603 GLY A O 1
ATOM 1825 N N . THR A 1 234 ? 31.585 -6.114 70.721 1.00 60.79 604 THR A N 1
ATOM 1826 C CA . THR A 1 234 ? 30.648 -7.087 70.169 1.00 64.84 604 THR A CA 1
ATOM 1827 C C . THR A 1 234 ? 29.661 -7.586 71.234 1.00 70.56 604 THR A C 1
ATOM 1828 O O . THR A 1 234 ? 29.061 -8.651 71.079 1.00 75.09 604 THR A O 1
ATOM 1832 N N . ASP A 1 235 ? 29.485 -6.805 72.299 1.00 71.28 605 ASP A N 1
ATOM 1833 C CA . ASP A 1 235 ? 28.565 -7.148 73.378 1.00 77.19 605 ASP A CA 1
ATOM 1834 C C . ASP A 1 235 ? 27.297 -6.296 73.329 1.00 77.82 605 ASP A C 1
ATOM 1835 O O . ASP A 1 235 ? 26.191 -6.827 73.164 1.00 82.05 605 ASP A O 1
ATOM 1840 N N . VAL A 1 236 ? 27.468 -4.988 73.513 1.00 74.59 606 VAL A N 1
ATOM 1841 C CA . VAL A 1 236 ? 26.375 -4.022 73.449 1.00 74.78 606 VAL A CA 1
ATOM 1842 C C . VAL A 1 236 ? 26.209 -3.612 72.000 1.00 70.91 606 VAL A C 1
ATOM 1843 O O . VAL A 1 236 ? 27.104 -2.992 71.422 1.00 66.10 606 VAL A O 1
ATOM 1847 N N . ALA A 1 237 ? 25.080 -3.976 71.402 1.00 73.45 607 ALA A N 1
ATOM 1848 C CA . ALA A 1 237 ? 24.756 -3.498 70.066 1.00 70.37 607 ALA A CA 1
ATOM 1849 C C . ALA A 1 237 ? 24.460 -2.004 70.154 1.00 68.12 607 ALA A C 1
ATOM 1850 O O . ALA A 1 237 ? 23.713 -1.568 71.032 1.00 71.63 607 ALA A O 1
ATOM 1852 N N . VAL A 1 238 ? 25.078 -1.222 69.275 1.00 63.12 608 VAL A N 1
ATOM 1853 C CA . VAL A 1 238 ? 24.743 0.189 69.142 1.00 61.51 608 VAL A CA 1
ATOM 1854 C C . VAL A 1 238 ? 23.687 0.306 68.049 1.00 62.88 608 VAL A C 1
ATOM 1855 O O . VAL A 1 238 ? 24.011 0.364 66.860 1.00 60.03 608 VAL A O 1
ATOM 1859 N N . GLU A 1 239 ? 22.423 0.325 68.460 1.00 67.81 609 GLU A N 1
ATOM 1860 C CA . GLU A 1 239 ? 21.306 0.328 67.514 1.00 70.21 609 GLU A CA 1
ATOM 1861 C C . GLU A 1 239 ? 21.114 1.689 66.841 1.00 68.17 609 GLU 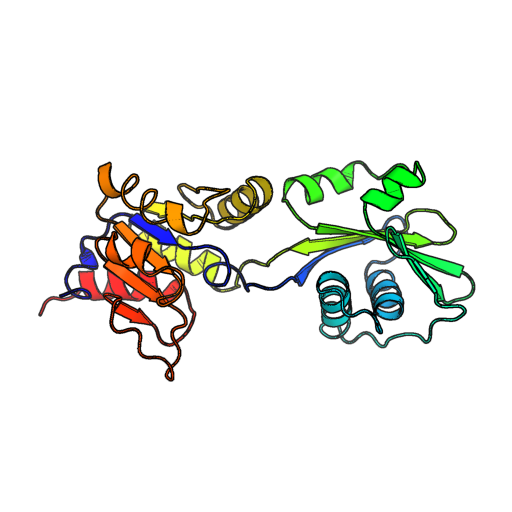A C 1
ATOM 1862 O O . GLU A 1 239 ? 20.539 1.769 65.751 1.00 69.15 609 GLU A O 1
ATOM 1864 N N . THR A 1 240 ? 21.627 2.742 67.476 1.00 66.06 610 THR A N 1
ATOM 1865 C CA . THR A 1 240 ? 21.302 4.126 67.110 1.00 65.18 610 THR A CA 1
ATOM 1866 C C . THR A 1 240 ? 22.315 4.869 66.208 1.00 59.29 610 THR A C 1
ATOM 1867 O O . THR A 1 240 ? 21.943 5.873 65.596 1.00 59.87 610 THR A O 1
ATOM 1871 N N . ALA A 1 241 ? 23.569 4.409 66.134 1.00 54.20 611 ALA A N 1
ATOM 1872 C CA . ALA A 1 241 ? 24.589 5.037 65.268 1.00 48.68 611 ALA A CA 1
ATOM 1873 C C . ALA A 1 241 ? 24.431 4.584 63.815 1.00 47.00 611 ALA A C 1
ATOM 1874 O O . ALA A 1 241 ? 23.919 3.497 63.564 1.00 48.39 611 ALA A O 1
ATOM 1876 N N . ASP A 1 242 ? 24.888 5.404 62.866 1.00 43.53 612 ASP A N 1
ATOM 1877 C CA . ASP A 1 242 ? 24.760 5.074 61.434 1.00 42.64 612 ASP A CA 1
ATOM 1878 C C . ASP A 1 242 ? 25.712 3.968 61.010 1.00 40.09 612 ASP A C 1
ATOM 1879 O O . ASP A 1 242 ? 25.338 3.047 60.266 1.00 41.21 612 ASP A O 1
ATOM 1884 N N . ILE A 1 243 ? 26.956 4.097 61.449 1.00 36.87 613 ILE A N 1
ATOM 1885 C CA . ILE A 1 243 ? 27.981 3.101 61.213 1.00 35.40 613 ILE A CA 1
ATOM 1886 C C . ILE A 1 243 ? 28.593 2.793 62.549 1.00 34.44 613 ILE A C 1
ATOM 1887 O O . ILE A 1 243 ? 28.852 3.709 63.331 1.00 33.22 613 ILE A O 1
ATOM 1892 N N . VAL A 1 244 ? 28.813 1.516 62.820 1.00 34.92 614 VAL A N 1
ATOM 1893 C CA . VAL A 1 244 ? 29.417 1.104 64.072 1.00 34.98 614 VAL A CA 1
ATOM 1894 C C . VAL A 1 244 ? 30.709 0.380 63.784 1.00 34.13 614 VAL A C 1
ATOM 1895 O O . VAL A 1 244 ? 30.713 -0.590 63.035 1.00 35.31 614 VAL A O 1
ATOM 1899 N N . LEU A 1 245 ? 31.797 0.851 64.379 1.00 32.70 615 LEU A N 1
ATOM 1900 C CA . LEU A 1 245 ? 33.093 0.188 64.275 1.00 32.31 615 LEU A CA 1
ATOM 1901 C C . LEU A 1 245 ? 33.307 -0.603 65.538 1.00 34.97 615 LEU A C 1
ATOM 1902 O O . LEU A 1 245 ? 33.269 -0.042 66.647 1.00 34.57 615 LEU A O 1
ATOM 1907 N N . VAL A 1 246 ? 33.525 -1.903 65.375 1.00 37.58 616 VAL A N 1
ATOM 1908 C CA . VAL A 1 246 ? 33.690 -2.819 66.500 1.00 41.22 616 VAL A CA 1
ATOM 1909 C C . VAL A 1 246 ? 34.957 -2.473 67.299 1.00 41.24 616 VAL A C 1
ATOM 1910 O O . VAL A 1 246 ? 34.914 -2.291 68.519 1.00 42.35 616 VAL A O 1
ATOM 1912 N N . ARG A 1 247 ? 36.078 -2.362 66.596 1.00 40.38 617 ARG A N 1
ATOM 1913 C CA . ARG A 1 247 ? 37.331 -1.972 67.227 1.00 40.33 617 ARG A CA 1
ATOM 1914 C C . ARG A 1 247 ? 37.454 -0.451 67.281 1.00 37.17 617 ARG A C 1
ATOM 1915 O O . ARG A 1 247 ? 36.584 0.275 66.802 1.00 34.99 617 ARG A O 1
ATOM 1923 N N . ASN A 1 248 ? 38.552 -0.003 67.877 1.00 36.78 618 ASN A N 1
ATOM 1924 C CA . ASN A 1 248 ? 38.766 1.373 68.255 1.00 35.15 618 ASN A CA 1
ATOM 1925 C C . ASN A 1 248 ? 40.010 1.901 67.514 1.00 33.23 618 ASN A C 1
ATOM 1926 O O . ASN A 1 248 ? 41.026 2.147 68.120 1.00 34.69 618 ASN A O 1
ATOM 1931 N N . ASP A 1 249 ? 39.925 2.055 66.199 1.00 30.97 619 ASP A N 1
ATOM 1932 C CA . ASP A 1 249 ? 41.060 2.499 65.369 1.00 29.54 619 ASP A CA 1
ATOM 1933 C C . ASP A 1 249 ? 40.596 3.680 64.527 1.00 26.73 619 ASP A C 1
ATOM 1934 O O . ASP A 1 249 ? 39.816 3.498 63.595 1.00 25.78 619 ASP A O 1
ATOM 1939 N N . PRO A 1 250 ? 41.046 4.907 64.867 1.00 25.48 620 PRO A N 1
ATOM 1940 C CA . PRO A 1 250 ? 40.490 6.073 64.166 1.00 23.78 620 PRO A CA 1
ATOM 1941 C C . PRO A 1 250 ? 40.832 6.148 62.676 1.00 23.11 620 PRO A C 1
ATOM 1942 O O . PRO A 1 250 ? 40.202 6.903 61.940 1.00 23.08 620 PRO A O 1
ATOM 1946 N N . ARG A 1 251 ? 41.810 5.367 62.235 1.00 23.61 621 ARG A N 1
ATOM 1947 C CA . ARG A 1 251 ? 42.172 5.331 60.825 1.00 24.48 621 ARG A CA 1
ATOM 1948 C C . ARG A 1 251 ? 41.072 4.701 59.993 1.00 23.71 621 ARG A C 1
ATOM 1949 O O . ARG A 1 251 ? 41.045 4.875 58.774 1.00 24.15 621 ARG A O 1
ATOM 1957 N N . ASP A 1 252 ? 40.176 3.956 60.633 1.00 23.87 622 ASP A N 1
ATOM 1958 C CA . ASP A 1 252 ? 39.043 3.351 59.921 1.00 24.46 622 ASP A CA 1
ATOM 1959 C C . ASP A 1 252 ? 38.057 4.382 59.377 1.00 23.55 622 ASP A C 1
ATOM 1960 O O . ASP A 1 252 ? 37.325 4.077 58.461 1.00 23.63 622 ASP A O 1
ATOM 1965 N N . VAL A 1 253 ? 38.044 5.598 59.916 1.00 22.42 623 VAL A N 1
ATOM 1966 C CA . VAL A 1 253 ? 37.164 6.647 59.379 1.00 22.25 623 VAL A CA 1
ATOM 1967 C C . VAL A 1 253 ? 37.578 7.019 57.942 1.00 23.37 623 VAL A C 1
ATOM 1968 O O . VAL A 1 253 ? 36.744 7.039 57.030 1.00 23.99 623 VAL A O 1
ATOM 1972 N N . ALA A 1 254 ? 38.866 7.266 57.725 1.00 23.58 624 ALA A N 1
ATOM 1973 C CA . ALA A 1 254 ? 39.346 7.506 56.371 1.00 24.96 624 ALA A CA 1
ATOM 1974 C C . ALA A 1 254 ? 39.071 6.286 55.492 1.00 25.05 624 ALA A C 1
ATOM 1975 O O . ALA A 1 254 ? 38.744 6.415 54.325 1.00 25.87 624 ALA A O 1
ATOM 1977 N N . ALA A 1 255 ? 39.210 5.091 56.042 1.00 25.17 625 ALA A N 1
ATOM 1978 C CA . ALA A 1 255 ? 38.969 3.882 55.242 1.00 25.67 625 ALA A CA 1
ATOM 1979 C C . ALA A 1 255 ? 37.526 3.796 54.719 1.00 24.83 625 ALA A C 1
ATOM 1980 O O . ALA A 1 255 ? 37.288 3.390 53.564 1.00 26.13 625 ALA A O 1
ATOM 1982 N N . ILE A 1 256 ? 36.572 4.214 55.548 1.00 24.62 626 ILE A N 1
ATOM 1983 C CA . ILE A 1 256 ? 35.170 4.249 55.163 1.00 24.52 626 ILE A CA 1
ATOM 1984 C C . ILE A 1 256 ? 34.925 5.276 54.040 1.00 24.46 626 ILE A C 1
ATOM 1985 O O . ILE A 1 256 ? 34.292 4.981 53.024 1.00 24.96 626 ILE A O 1
ATOM 1990 N N . VAL A 1 257 ? 35.435 6.488 54.229 1.00 23.73 627 VAL A N 1
ATOM 1991 C CA . VAL A 1 257 ? 35.253 7.531 53.224 1.00 24.78 627 VAL A CA 1
ATOM 1992 C C . VAL A 1 257 ? 35.915 7.141 51.905 1.00 25.65 627 VAL A C 1
ATOM 1993 O O . VAL A 1 257 ? 35.310 7.263 50.845 1.00 26.42 627 VAL A O 1
ATOM 1997 N N . GLU A 1 258 ? 37.160 6.676 51.965 1.00 26.44 628 GLU A N 1
ATOM 1998 C CA . GLU A 1 258 ? 37.898 6.323 50.746 1.00 28.50 628 GLU A CA 1
ATOM 1999 C C . GLU A 1 258 ? 37.199 5.202 49.972 1.00 29.00 628 GLU A C 1
ATOM 2000 O O . GLU A 1 258 ? 37.074 5.279 48.754 1.00 30.98 628 GLU A O 1
ATOM 2006 N N . LEU A 1 259 ? 36.722 4.176 50.676 1.00 28.20 629 LEU A N 1
ATOM 2007 C CA . LEU A 1 259 ? 36.021 3.075 49.981 1.00 29.39 629 LEU A CA 1
ATOM 2008 C C . LEU A 1 259 ? 34.679 3.529 49.435 1.00 29.76 629 LEU A C 1
ATOM 2009 O O . LEU A 1 259 ? 34.296 3.144 48.342 1.00 30.84 629 LEU A O 1
ATOM 2014 N N . SER A 1 260 ? 33.964 4.349 50.198 1.00 29.08 630 SER A N 1
ATOM 2015 C CA . SER A 1 260 ? 32.705 4.934 49.728 1.00 30.66 630 SER A CA 1
ATOM 2016 C C . SER A 1 260 ? 32.904 5.748 48.462 1.00 32.15 630 SER A C 1
ATOM 2017 O O . SER A 1 260 ? 32.066 5.705 47.570 1.00 33.32 630 SER A O 1
ATOM 2020 N N . ARG A 1 261 ? 34.007 6.485 48.381 1.00 31.96 631 ARG A N 1
ATOM 2021 C CA . ARG A 1 261 ? 34.297 7.287 47.180 1.00 34.14 631 ARG A CA 1
ATOM 2022 C C . ARG A 1 261 ? 34.633 6.437 45.953 1.00 36.05 631 ARG A C 1
ATOM 2023 O O . ARG A 1 261 ? 34.576 6.935 44.831 1.00 38.87 631 ARG A O 1
ATOM 2031 N N . LYS A 1 262 ? 34.983 5.171 46.167 1.00 35.63 632 LYS A N 1
ATOM 2032 C CA . LYS A 1 262 ? 35.231 4.218 45.066 1.00 38.32 632 LYS A CA 1
ATOM 2033 C C . LYS A 1 262 ? 33.985 3.458 44.602 1.00 39.45 632 LYS A C 1
ATOM 2034 O O . LYS A 1 262 ? 34.061 2.692 43.641 1.00 40.73 632 LYS A O 1
ATOM 2040 N N . THR A 1 263 ? 32.863 3.616 45.300 1.00 39.62 633 THR A N 1
ATOM 2041 C CA . THR A 1 263 ? 31.746 2.680 45.171 1.00 41.61 633 THR A CA 1
ATOM 2042 C C . THR A 1 263 ? 30.363 3.307 45.224 1.00 43.42 633 THR A C 1
ATOM 2043 O O . THR A 1 263 ? 30.180 4.403 45.760 1.00 43.54 633 THR A O 1
ATOM 2047 N N . TYR A 1 264 ? 29.392 2.583 44.670 1.00 46.45 634 TYR A N 1
ATOM 2048 C CA . TYR A 1 264 ? 27.979 2.823 44.968 1.00 48.64 634 TYR A CA 1
ATOM 2049 C C . TYR A 1 264 ? 27.185 1.517 44.968 1.00 50.78 634 TYR A C 1
ATOM 2050 O O . TYR A 1 264 ? 27.644 0.509 44.443 1.00 50.97 634 TYR A O 1
ATOM 2059 N N . SER A 1 265 ? 25.987 1.562 45.551 1.00 52.82 635 SER A N 1
ATOM 2060 C CA . SER A 1 265 ? 25.182 0.365 45.800 1.00 54.80 635 SER A CA 1
ATOM 2061 C C . SER A 1 265 ? 23.714 0.629 45.479 1.00 57.73 635 SER A C 1
ATOM 2062 O O . SER A 1 265 ? 23.247 0.343 44.369 1.00 60.40 635 SER A O 1
#

Sequence (261 aa):
QAFERRAKDLQAVIFDDKTGTLTEGRFGVTDIVGFNHSEDEELLQIAASLEARSEEHPIAAAIVEEAEEKRGFGLTEVEEFRAIPGKGVEGIVNGRRYMVVSPGYIRELGIKKTDESVEKLKQQGKTVVFILKNGEVSSGVIALADRRIRRPESREAISKLKAIGIKCMMMLTGDNRFVAKWVAEELGLDDYFAEVLPHEKAEKKVKEEVQQKYVTAMVGDDGVNDAPALAQADVGIAIGAGTDVAVETADIVLVRNDPRDVAAIVELSRKTYS

Solvent-accessible surface area: 13023 Å² total; per-residue (Å²): 178,13,79,51,61,0,56,85,2,83,0,0,0,0,12,0,74,19,8,0,0,41,40,151,84,13,8,40,41,24,45,18,52,159,28,48,72,75,95,0,0,38,15,0,0,5,1,17,55,134,35,158,108,80,16,3,47,9,0,32,111,20,0,112,150,104,67,50,59,74,58,154,17,109,118,51,119,63,49,130,68,8,23,12,14,0,32,10,136,74,55,96,6,20,1,2,46,50,27,58,5,179,134,55,66,46,176,36,61,129,44,1,80,144,17,65,102,55,21,23,50,5,13,2,0,4,58,87,50,127,32,6,0,0,0,0,0,8,22,88,12,43,111,53,0,109,84,0,0,62,56,0,86,89,47,58,3,85,0,12,0,0,3,44,48,64,158,83,21,0,85,23,0,4,110,73,10,31,22,69,63,75,41,28,110,4,100,96,140,48,24,26,96,40,0,84,88,11,45,146,151,46,56,0,0,0,0,0,50,4,99,114,12,29,83,1,5,74,67,9,55,0,0,0,0,6,32,21,40,130,142,88,93,20,104,84,14,75,28,61,29,51,201,54,31,0,76,43,0,0,47,22,0,64,93,0,103,163,47,200,132

Nearest PDB structures (foldseek):
  3sky-assembly1_A  TM=1.002E+00  e=1.309E-52  Archaeoglobus fulgidus DSM 4304
  2b8e-assembly3_C  TM=6.230E-01  e=2.940E-31  Archaeoglobus fulgidus
  7r0i-assembly1_A  TM=6.148E-01  e=1.535E-30  Archaeoglobus fulgidus
  2b8e-assembly1_A  TM=6.085E-01  e=9.572E-31  Archaeoglobus fulgidus
  3a1e-assembly1_A  TM=5.965E-01  e=2.611E-30  Archaeoglobus fulgidus

Organism: Archaeoglobus fulgidus (strain ATCC 49558 / DSM 4304 / JCM 9628 / NBRC 100126 / VC-16) (NCBI:txid224325)